Protein AF-A0A8H4L8X8-F1 (afdb_monomer)

Sequence (268 aa):
MKFLNVLSLVLPAVQAMPANAPRGVRIRDEATLERLKASHDATIKALKDGTAYYPGSHALQARQVETIAGLAGFAIVELFGALGGTVAGLENKLIDLFTSGNQDEIWHNHGHCRTYFQTQGGGNCETRTYERDSGDATATHEDGDCAWIDPENNDPPVVYYEGDPGIGKYSIQYTATDEYTWDEVEGSEKCSVQGLCNPQYVFYRDDYNLVLSTWQSQGDVSACSYSGGDDCKGLCMSGVKNQFKSGGQVWGGDCAIPCEDEATLPDE

Nearest PDB structures (foldseek):
  5i8e-assembly2_D  TM=1.598E-01  e=2.278E+00  Homo sapiens
  8blq-assembly1_B  TM=1.589E-01  e=3.533E+00  Homo sapiens
  8hq7-assembly1_N  TM=1.535E-01  e=5.834E+00  Homo sapiens

Structure (mmCIF, N/CA/C/O backbone):
data_AF-A0A8H4L8X8-F1
#
_entry.id   AF-A0A8H4L8X8-F1
#
loop_
_atom_site.group_PDB
_atom_site.id
_atom_site.type_symbol
_atom_site.label_atom_id
_atom_site.label_alt_id
_atom_site.label_comp_id
_atom_site.label_asym_id
_atom_site.label_entity_id
_atom_site.label_seq_id
_atom_site.pdbx_PDB_ins_code
_atom_site.Cartn_x
_atom_site.Cartn_y
_atom_site.Cartn_z
_atom_site.occupancy
_atom_site.B_iso_or_equiv
_atom_site.auth_seq_id
_atom_site.auth_comp_id
_atom_site.auth_asym_id
_atom_site.auth_atom_id
_atom_site.pdbx_PDB_model_num
ATOM 1 N N . MET A 1 1 ? 44.167 -53.916 37.455 1.00 40.69 1 MET A N 1
ATOM 2 C CA . MET A 1 1 ? 43.746 -53.443 36.119 1.00 40.69 1 MET A CA 1
ATOM 3 C C . MET A 1 1 ? 42.740 -52.322 36.337 1.00 40.69 1 MET A C 1
ATOM 5 O O . MET A 1 1 ? 41.716 -52.573 36.954 1.00 40.69 1 MET A O 1
ATOM 9 N N . LYS A 1 2 ? 43.088 -51.078 35.985 1.00 35.62 2 LYS A N 1
ATOM 10 C CA . LYS A 1 2 ? 42.237 -49.889 36.161 1.00 35.62 2 LYS A CA 1
ATOM 11 C C . LYS A 1 2 ? 41.574 -49.580 34.817 1.00 35.62 2 LYS A C 1
ATOM 13 O O . LYS A 1 2 ? 42.286 -49.264 33.872 1.00 35.62 2 LYS A O 1
ATOM 18 N N . PHE A 1 3 ? 40.251 -49.685 34.743 1.00 40.16 3 PHE A N 1
ATOM 19 C CA . PHE A 1 3 ? 39.469 -49.201 33.607 1.00 40.16 3 PHE A CA 1
ATOM 20 C C . PHE A 1 3 ? 39.032 -47.760 33.893 1.00 40.16 3 PHE A C 1
ATOM 22 O O . PHE A 1 3 ? 38.330 -47.505 34.870 1.00 40.16 3 PHE A O 1
ATOM 29 N N . LEU A 1 4 ? 39.492 -46.821 33.064 1.00 44.09 4 LEU A N 1
ATOM 30 C CA . LEU A 1 4 ? 38.965 -45.461 32.993 1.00 44.09 4 LEU A CA 1
ATOM 31 C C . LEU A 1 4 ? 37.681 -45.488 32.155 1.00 44.09 4 LEU A C 1
ATOM 33 O O . LEU A 1 4 ? 37.735 -45.738 30.955 1.00 44.09 4 LEU A O 1
ATOM 37 N N . ASN A 1 5 ? 36.541 -45.222 32.794 1.00 39.91 5 ASN A N 1
ATOM 38 C CA . ASN A 1 5 ? 35.296 -44.871 32.116 1.00 39.91 5 ASN A CA 1
ATOM 39 C C . ASN A 1 5 ? 35.356 -43.383 31.749 1.00 39.91 5 ASN A C 1
ATOM 41 O O . ASN A 1 5 ? 35.244 -42.523 32.621 1.00 39.91 5 ASN A O 1
ATOM 45 N N . VAL A 1 6 ? 35.546 -43.085 30.465 1.00 48.19 6 VAL A N 1
ATOM 46 C CA . VAL A 1 6 ? 35.331 -41.746 29.908 1.00 48.19 6 VAL A CA 1
ATOM 47 C C . VAL A 1 6 ? 33.859 -41.662 29.518 1.00 48.19 6 VAL A C 1
ATOM 49 O O . VAL A 1 6 ? 33.426 -42.276 28.547 1.00 48.19 6 VAL A O 1
ATOM 52 N N . LEU A 1 7 ? 33.081 -40.940 30.321 1.00 44.53 7 LEU A N 1
ATOM 53 C CA . LEU A 1 7 ? 31.690 -40.619 30.032 1.00 44.53 7 LEU A CA 1
ATOM 54 C C . LEU A 1 7 ? 31.674 -39.439 29.043 1.00 44.53 7 LEU A C 1
ATOM 56 O O . LEU A 1 7 ? 31.871 -38.290 29.434 1.00 44.53 7 LEU A O 1
ATOM 60 N N . SER A 1 8 ? 31.484 -39.719 27.754 1.00 47.44 8 SER A N 1
ATOM 61 C CA . SER A 1 8 ? 31.198 -38.692 26.747 1.00 47.44 8 SER A CA 1
ATOM 62 C C . SER A 1 8 ? 29.771 -38.177 26.942 1.00 47.44 8 SER A C 1
ATOM 64 O O . SER A 1 8 ? 28.805 -38.833 26.561 1.00 47.44 8 SER A O 1
ATOM 66 N N . LEU A 1 9 ? 29.643 -36.995 27.545 1.00 45.00 9 LEU A N 1
ATOM 67 C CA . LEU A 1 9 ? 28.420 -36.194 27.530 1.00 45.00 9 LEU A CA 1
ATOM 68 C C . LEU A 1 9 ? 28.184 -35.687 26.102 1.00 45.00 9 LEU A C 1
ATOM 70 O O . LEU A 1 9 ? 28.748 -34.678 25.684 1.00 45.00 9 LEU A O 1
ATOM 74 N N . VAL A 1 10 ? 27.362 -36.410 25.344 1.00 46.44 10 VAL A N 1
ATOM 75 C CA . VAL A 1 10 ? 26.773 -35.912 24.099 1.00 46.44 10 VAL A CA 1
ATOM 76 C C . VAL A 1 10 ? 25.614 -35.004 24.503 1.00 46.44 10 VAL A C 1
ATOM 78 O O . VAL A 1 10 ? 24.526 -35.476 24.822 1.00 46.44 10 VAL A O 1
ATOM 81 N N . LEU A 1 11 ? 25.864 -33.697 24.561 1.00 47.41 11 LEU A N 1
ATOM 82 C CA . LEU A 1 11 ? 24.787 -32.711 24.596 1.00 47.41 11 LEU A CA 1
ATOM 83 C C . LEU A 1 11 ? 24.001 -32.831 23.280 1.00 47.41 11 LEU A C 1
ATOM 85 O O . LEU A 1 11 ? 24.631 -32.848 22.218 1.00 47.41 11 LEU A O 1
ATOM 89 N N . PRO A 1 12 ? 22.659 -32.899 23.300 1.00 49.06 12 PRO A N 1
ATOM 90 C CA . PRO A 1 12 ? 21.900 -32.672 22.086 1.00 49.06 12 PRO A CA 1
ATOM 91 C C . PRO A 1 12 ? 22.176 -31.231 21.660 1.00 49.06 12 PRO A C 1
ATOM 93 O O . PRO A 1 12 ? 21.913 -30.286 22.406 1.00 49.06 12 PRO A O 1
ATOM 96 N N . ALA A 1 13 ? 22.745 -31.066 20.469 1.00 45.91 13 ALA A N 1
ATOM 97 C CA . ALA A 1 13 ? 22.730 -29.786 19.795 1.00 45.91 13 ALA A CA 1
ATOM 98 C C . ALA A 1 13 ? 21.256 -29.423 19.591 1.00 45.91 13 ALA A C 1
ATOM 100 O O . ALA A 1 13 ? 20.597 -29.946 18.695 1.00 45.91 13 ALA A O 1
ATOM 101 N N . VAL A 1 14 ? 20.723 -28.563 20.460 1.00 41.56 14 VAL A N 1
ATOM 102 C CA . VAL A 1 14 ? 19.533 -27.785 20.143 1.00 41.56 14 VAL A CA 1
ATOM 103 C C . VAL A 1 14 ? 19.971 -26.912 18.979 1.00 41.56 14 VAL A C 1
ATOM 105 O O . VAL A 1 14 ? 20.620 -25.885 19.165 1.00 41.56 14 VAL A O 1
ATOM 108 N N . GLN A 1 15 ? 19.723 -27.384 17.759 1.00 44.94 15 GLN A N 1
ATOM 109 C CA . GLN A 1 15 ? 19.719 -26.516 16.599 1.00 44.94 15 GLN A CA 1
ATOM 110 C C . GLN A 1 15 ? 18.660 -25.465 16.909 1.00 44.94 15 GLN A C 1
ATOM 112 O O . GLN A 1 15 ? 17.465 -25.748 16.854 1.00 44.94 15 GLN A O 1
ATOM 117 N N . ALA A 1 16 ? 19.106 -24.277 17.319 1.00 43.44 16 ALA A N 1
ATOM 118 C CA . ALA A 1 16 ? 18.293 -23.085 17.228 1.00 43.44 16 ALA A CA 1
ATOM 119 C C . ALA A 1 16 ? 17.911 -22.983 15.752 1.00 43.44 16 ALA A C 1
ATOM 121 O O . ALA A 1 16 ? 18.732 -22.613 14.912 1.00 43.44 16 ALA A O 1
ATOM 122 N N . MET A 1 17 ? 16.707 -23.447 15.418 1.00 35.50 17 MET A N 1
ATOM 123 C CA . MET A 1 17 ? 16.135 -23.167 14.115 1.00 35.50 17 MET A CA 1
ATOM 124 C C . MET A 1 17 ? 16.138 -21.642 13.985 1.00 35.50 17 MET A C 1
ATOM 126 O O . MET A 1 17 ? 15.707 -20.976 14.932 1.00 35.50 17 MET A O 1
ATOM 130 N N . PRO A 1 18 ? 16.667 -21.071 12.891 1.00 39.91 18 PRO A N 1
ATOM 131 C CA . PRO A 1 18 ? 16.544 -19.641 12.674 1.00 39.91 18 PRO A CA 1
ATOM 132 C C . PRO A 1 18 ? 15.050 -19.308 12.719 1.00 39.91 18 PRO A C 1
ATOM 134 O O . PRO A 1 18 ? 14.268 -19.842 11.936 1.00 39.91 18 PRO A O 1
ATOM 137 N N . ALA A 1 19 ? 14.649 -18.489 13.691 1.00 47.19 19 ALA A N 1
ATOM 138 C CA . ALA A 1 19 ? 13.246 -18.176 13.954 1.00 47.19 19 ALA A CA 1
ATOM 139 C C . ALA A 1 19 ? 12.573 -17.427 12.788 1.00 47.19 19 ALA A C 1
ATOM 141 O O . ALA A 1 19 ? 11.350 -17.413 12.701 1.00 47.19 19 ALA A O 1
ATOM 142 N N . ASN A 1 20 ? 13.356 -16.880 11.857 1.00 48.66 20 ASN A N 1
ATOM 143 C CA . ASN A 1 20 ? 12.886 -15.945 10.846 1.00 48.66 20 ASN A CA 1
ATOM 144 C C . ASN A 1 20 ? 13.305 -16.425 9.450 1.00 48.66 20 ASN A C 1
ATOM 146 O O . ASN A 1 20 ? 14.265 -15.928 8.869 1.00 48.66 20 ASN A O 1
ATOM 150 N N . ALA A 1 21 ? 12.606 -17.423 8.910 1.00 45.19 21 ALA A N 1
ATOM 151 C CA . ALA A 1 21 ? 12.434 -17.448 7.460 1.00 45.19 21 ALA A CA 1
ATOM 152 C C . ALA A 1 21 ? 11.378 -16.378 7.137 1.00 45.19 21 ALA A C 1
ATOM 154 O O . ALA A 1 21 ? 10.361 -16.378 7.838 1.00 45.19 21 ALA A O 1
ATOM 155 N N . PRO A 1 22 ? 11.590 -15.480 6.157 1.00 51.06 22 PRO A N 1
ATOM 156 C CA . PRO A 1 22 ? 10.562 -14.524 5.755 1.00 51.06 22 PRO A CA 1
ATOM 157 C C . PRO A 1 22 ? 9.276 -15.289 5.429 1.00 51.06 22 PRO A C 1
ATOM 159 O O . PRO A 1 22 ? 9.295 -16.262 4.669 1.00 51.06 22 PRO A O 1
ATOM 162 N N . ARG A 1 23 ? 8.185 -14.916 6.102 1.00 66.75 23 ARG A N 1
ATOM 163 C CA . ARG A 1 23 ? 6.861 -15.526 5.937 1.00 66.75 23 ARG A CA 1
ATOM 164 C C . ARG A 1 23 ? 6.016 -14.536 5.157 1.00 66.75 23 ARG A C 1
ATOM 166 O O . ARG A 1 23 ? 5.976 -13.373 5.518 1.00 66.75 23 ARG A O 1
ATOM 173 N N . GLY A 1 24 ? 5.422 -15.008 4.073 1.00 70.31 24 GLY A N 1
ATOM 174 C CA . GLY A 1 24 ? 4.763 -14.177 3.078 1.00 70.31 24 GLY A CA 1
ATOM 175 C C . GLY A 1 24 ? 4.975 -14.788 1.705 1.00 70.31 24 GLY A C 1
ATOM 176 O O . GLY A 1 24 ? 6.109 -15.085 1.326 1.00 70.31 24 GLY A O 1
ATOM 177 N N . VAL A 1 25 ? 3.896 -15.056 0.978 1.00 84.38 25 VAL A N 1
ATOM 178 C CA . VAL A 1 25 ? 3.974 -15.614 -0.374 1.00 84.38 25 VAL A CA 1
ATOM 179 C C . VAL A 1 25 ? 3.019 -14.891 -1.303 1.00 84.38 25 VAL A C 1
ATOM 181 O O . VAL A 1 25 ? 1.881 -14.579 -0.953 1.00 84.38 25 VAL A O 1
ATOM 184 N N . ARG A 1 26 ? 3.469 -14.689 -2.541 1.00 88.44 26 ARG A N 1
ATOM 185 C CA . ARG A 1 26 ? 2.577 -14.295 -3.626 1.00 88.44 26 ARG A CA 1
ATOM 186 C C . ARG A 1 26 ? 1.525 -15.383 -3.836 1.00 88.44 26 ARG A C 1
ATOM 188 O O . ARG A 1 26 ? 1.870 -16.539 -4.098 1.00 88.44 26 ARG A O 1
ATOM 195 N N . ILE A 1 27 ? 0.256 -15.000 -3.785 1.00 87.44 27 ILE A N 1
ATOM 196 C CA . ILE A 1 27 ? -0.871 -15.908 -3.997 1.00 87.44 27 ILE A CA 1
ATOM 197 C C . ILE A 1 27 ? -0.862 -16.364 -5.458 1.00 87.44 27 ILE A C 1
ATOM 199 O O . ILE A 1 27 ? -0.796 -15.556 -6.387 1.00 87.44 27 ILE A O 1
ATOM 203 N N . ARG A 1 28 ? -0.912 -17.684 -5.662 1.00 85.94 28 ARG A N 1
ATOM 204 C CA . ARG A 1 28 ? -1.004 -18.323 -6.989 1.00 85.94 28 ARG A CA 1
ATOM 205 C C . ARG A 1 28 ? -2.179 -19.290 -7.120 1.00 85.94 28 ARG A C 1
ATOM 207 O O . ARG A 1 28 ? -2.410 -19.799 -8.211 1.00 85.94 28 ARG A O 1
ATOM 214 N N . ASP A 1 29 ? -2.886 -19.554 -6.025 1.00 92.31 29 ASP A N 1
ATOM 215 C CA . ASP A 1 29 ? -4.094 -20.374 -6.030 1.00 92.31 29 ASP A CA 1
ATOM 216 C C . ASP A 1 29 ? -5.204 -19.676 -6.824 1.00 92.31 29 ASP A C 1
ATOM 218 O O . ASP A 1 29 ? -5.551 -18.531 -6.537 1.00 92.31 29 ASP A O 1
ATOM 222 N N . GLU A 1 30 ? -5.743 -20.359 -7.832 1.00 93.44 30 GLU A N 1
ATOM 223 C CA . GLU A 1 30 ? -6.669 -19.769 -8.803 1.00 93.44 30 GLU A CA 1
ATOM 224 C C . GLU A 1 30 ? -7.983 -19.334 -8.147 1.00 93.44 30 GLU A C 1
ATOM 226 O O . GLU A 1 30 ? -8.410 -18.198 -8.337 1.00 93.44 30 GLU A O 1
ATOM 231 N N . ALA A 1 31 ? -8.566 -20.176 -7.288 1.00 93.69 31 ALA A N 1
ATOM 232 C CA . ALA A 1 31 ? -9.821 -19.863 -6.605 1.00 93.69 31 ALA A CA 1
ATOM 233 C C . ALA A 1 31 ? -9.675 -18.662 -5.654 1.00 93.69 31 ALA A C 1
ATOM 235 O O . ALA A 1 31 ? -10.536 -17.778 -5.599 1.00 93.69 31 ALA A O 1
ATOM 236 N N . THR A 1 32 ? -8.565 -18.597 -4.915 1.00 92.56 32 THR A N 1
ATOM 237 C CA . THR A 1 32 ? -8.263 -17.457 -4.043 1.00 92.56 32 THR A CA 1
ATOM 238 C C . THR A 1 32 ? -8.019 -16.190 -4.858 1.00 92.56 32 THR A C 1
ATOM 240 O O . THR A 1 32 ? -8.549 -15.137 -4.501 1.00 92.56 32 THR A O 1
ATOM 243 N N . LEU A 1 33 ? -7.275 -16.283 -5.965 1.00 92.69 33 LEU A N 1
ATOM 244 C CA . LEU A 1 33 ? -7.018 -15.154 -6.858 1.00 92.69 33 LEU A CA 1
ATOM 245 C C . LEU A 1 33 ? -8.293 -14.622 -7.510 1.00 92.69 33 LEU A C 1
ATOM 247 O O . LEU A 1 33 ? -8.462 -13.411 -7.555 1.00 92.69 33 LEU A O 1
ATOM 251 N N . GLU A 1 34 ? -9.192 -15.479 -7.993 1.00 94.56 34 GLU A N 1
ATOM 252 C CA . GLU A 1 34 ? -10.467 -15.044 -8.580 1.00 94.56 34 GLU A CA 1
ATOM 253 C C . GLU A 1 34 ? -11.298 -14.237 -7.581 1.00 94.56 34 GLU A C 1
ATOM 255 O O . GLU A 1 34 ? -11.783 -13.150 -7.902 1.00 94.56 34 GLU A O 1
ATOM 260 N N . ARG A 1 35 ? -11.401 -14.719 -6.337 1.00 93.25 35 ARG A N 1
ATOM 261 C CA . ARG A 1 35 ? -12.120 -14.010 -5.273 1.00 93.25 35 ARG A CA 1
ATOM 262 C C . ARG A 1 35 ? -11.472 -12.665 -4.939 1.00 93.25 35 ARG A C 1
ATOM 264 O O . ARG A 1 35 ? -12.180 -11.675 -4.769 1.00 93.25 35 ARG A O 1
ATOM 271 N N . LEU A 1 36 ? -10.143 -12.621 -4.836 1.00 94.62 36 LEU A N 1
ATOM 272 C CA . LEU A 1 36 ? -9.422 -11.385 -4.525 1.00 94.62 36 LEU A CA 1
ATOM 273 C C . LEU A 1 36 ? -9.463 -10.381 -5.678 1.00 94.62 36 LEU A C 1
ATOM 275 O O . LEU A 1 36 ? -9.605 -9.196 -5.414 1.00 94.62 36 LEU A O 1
ATOM 279 N N . LYS A 1 37 ? -9.427 -10.834 -6.935 1.00 94.00 37 LYS A N 1
ATOM 280 C CA . LYS A 1 37 ? -9.636 -9.981 -8.113 1.00 94.00 37 LYS A CA 1
ATOM 281 C C . LYS A 1 37 ? -11.028 -9.366 -8.119 1.00 94.00 37 LYS A C 1
ATOM 283 O O . LYS A 1 37 ? -11.142 -8.155 -8.218 1.00 94.00 37 LYS A O 1
ATOM 288 N N . ALA A 1 38 ? -12.071 -10.166 -7.898 1.00 93.31 38 ALA A N 1
ATOM 289 C CA . ALA A 1 38 ? -13.433 -9.642 -7.810 1.00 93.31 38 ALA A CA 1
ATOM 290 C C . ALA A 1 38 ? -13.590 -8.615 -6.670 1.00 93.31 38 ALA A C 1
ATOM 292 O O . ALA A 1 38 ? -14.247 -7.591 -6.844 1.00 93.31 38 ALA A O 1
ATOM 293 N N . SER A 1 39 ? -12.962 -8.871 -5.516 1.00 93.44 39 SER A N 1
ATOM 294 C CA . SER A 1 39 ? -12.939 -7.931 -4.386 1.00 93.44 39 SER A CA 1
ATOM 295 C C . SER A 1 39 ? -12.160 -6.650 -4.715 1.00 93.44 39 SER A C 1
ATOM 297 O O . SER A 1 39 ? -12.610 -5.548 -4.402 1.00 93.44 39 SER A O 1
ATOM 299 N N . HIS A 1 40 ? -11.023 -6.775 -5.404 1.00 93.00 40 HIS A N 1
ATOM 300 C CA . HIS A 1 40 ? -10.227 -5.652 -5.888 1.00 93.00 40 HIS A CA 1
ATOM 301 C C . HIS A 1 40 ? -11.030 -4.783 -6.862 1.00 93.00 40 HIS A C 1
ATOM 303 O O . HIS A 1 40 ? -11.199 -3.595 -6.617 1.00 93.00 40 HIS A O 1
ATOM 309 N N . ASP A 1 41 ? -11.621 -5.378 -7.898 1.00 91.44 41 ASP A N 1
ATOM 310 C CA . ASP A 1 41 ? -12.415 -4.666 -8.905 1.00 91.44 41 ASP A CA 1
ATOM 311 C C . ASP A 1 41 ? -13.608 -3.935 -8.272 1.00 91.44 41 ASP A C 1
ATOM 313 O O . ASP A 1 41 ? -13.898 -2.786 -8.612 1.00 91.44 41 ASP A O 1
ATOM 317 N N . ALA A 1 42 ? -14.280 -4.570 -7.304 1.00 90.81 42 ALA A N 1
ATOM 318 C CA . ALA A 1 42 ? -15.345 -3.937 -6.529 1.00 90.81 42 ALA A CA 1
ATOM 319 C C . ALA A 1 42 ? -14.833 -2.742 -5.705 1.00 90.81 42 ALA A C 1
ATOM 321 O O . ALA A 1 42 ? -15.511 -1.719 -5.625 1.00 90.81 42 ALA A O 1
ATOM 322 N N . THR A 1 43 ? -13.625 -2.847 -5.147 1.00 90.75 43 THR A N 1
ATOM 323 C CA . THR A 1 43 ? -12.959 -1.767 -4.399 1.00 90.75 43 THR A CA 1
ATOM 324 C C . THR A 1 43 ? -12.653 -0.582 -5.297 1.00 90.75 43 THR A C 1
ATOM 326 O O . THR A 1 43 ? -13.059 0.538 -4.994 1.00 90.75 43 THR A O 1
ATOM 329 N N . ILE A 1 44 ? -12.003 -0.826 -6.436 1.00 88.19 44 ILE A N 1
ATOM 330 C CA . ILE A 1 44 ? -11.680 0.219 -7.411 1.00 88.19 44 ILE A CA 1
ATOM 331 C C . ILE A 1 44 ? -12.955 0.880 -7.931 1.00 88.19 44 ILE A C 1
ATOM 333 O O . ILE A 1 44 ? -13.025 2.104 -8.045 1.00 88.19 44 ILE A O 1
ATOM 337 N N . LYS A 1 45 ? -14.004 0.094 -8.194 1.00 88.00 45 LYS A N 1
ATOM 338 C CA . LYS A 1 45 ? -15.304 0.638 -8.582 1.00 88.00 45 LYS A CA 1
ATOM 339 C C . LYS A 1 45 ? -15.897 1.545 -7.500 1.00 88.00 45 LYS A C 1
ATOM 341 O O . LYS A 1 45 ? -16.371 2.623 -7.837 1.00 88.00 45 LYS A O 1
ATOM 346 N N . ALA A 1 46 ? -15.853 1.143 -6.232 1.00 86.62 46 ALA A N 1
ATOM 347 C CA . ALA A 1 46 ? -16.374 1.949 -5.129 1.00 86.62 46 ALA A CA 1
ATOM 348 C C . ALA A 1 46 ? -15.616 3.275 -4.951 1.00 86.62 46 ALA A C 1
ATOM 350 O O . ALA A 1 46 ? -16.241 4.300 -4.681 1.00 86.62 46 ALA A O 1
ATOM 351 N N . LEU A 1 47 ? -14.291 3.274 -5.142 1.00 84.25 47 LEU A N 1
ATOM 352 C CA . LEU A 1 47 ? -13.485 4.500 -5.158 1.00 84.25 47 LEU A CA 1
ATOM 353 C C . LEU A 1 47 ? -13.936 5.429 -6.296 1.00 84.25 47 LEU A C 1
ATOM 355 O O . LEU A 1 47 ? -14.248 6.590 -6.052 1.00 84.25 47 LEU A O 1
ATOM 359 N N . LYS A 1 48 ? -14.060 4.901 -7.523 1.00 83.69 48 LYS A N 1
ATOM 360 C CA . LYS A 1 48 ? -14.485 5.666 -8.713 1.00 83.69 48 LYS A CA 1
ATOM 361 C C . LYS A 1 48 ? -15.909 6.211 -8.616 1.00 83.69 48 LYS A C 1
ATOM 363 O O . LYS A 1 48 ? -16.186 7.308 -9.090 1.00 83.69 48 LYS A O 1
ATOM 368 N N . ASP A 1 49 ? -16.815 5.441 -8.024 1.00 85.06 49 ASP A N 1
ATOM 369 C CA . ASP A 1 49 ? -18.211 5.838 -7.841 1.00 85.06 49 ASP A CA 1
ATOM 370 C C . ASP A 1 49 ? -18.386 6.810 -6.651 1.00 85.06 49 ASP A C 1
ATOM 372 O O . ASP A 1 49 ? -19.492 7.307 -6.426 1.00 85.06 49 ASP A O 1
ATOM 376 N N . GLY A 1 50 ? -17.322 7.082 -5.879 1.00 81.12 50 GLY A N 1
ATOM 377 C CA . GLY A 1 50 ? -17.364 7.942 -4.695 1.00 81.12 50 GLY A CA 1
ATOM 378 C C . GLY A 1 50 ? -18.146 7.336 -3.526 1.00 81.12 50 GLY A C 1
ATOM 379 O O . GLY A 1 50 ? -18.677 8.067 -2.693 1.00 81.12 50 GLY A O 1
ATOM 380 N N . THR A 1 51 ? -18.263 6.005 -3.475 1.00 82.50 51 THR A N 1
ATOM 381 C CA . THR A 1 51 ? -18.969 5.274 -2.408 1.00 82.50 51 THR A CA 1
ATOM 382 C C . THR A 1 51 ? -18.025 4.725 -1.339 1.00 82.50 51 THR A C 1
ATOM 384 O O . THR A 1 51 ? -18.474 4.044 -0.420 1.00 82.50 51 THR A O 1
ATOM 387 N N . ALA A 1 52 ? -16.721 4.972 -1.471 1.00 83.00 52 ALA A N 1
ATOM 388 C CA . ALA A 1 52 ? -15.737 4.678 -0.439 1.00 83.00 52 ALA A CA 1
ATOM 389 C C . ALA A 1 52 ? -15.808 5.703 0.704 1.00 83.00 52 ALA A C 1
ATOM 391 O O . ALA A 1 52 ? -16.118 6.877 0.496 1.00 83.00 52 ALA A O 1
ATOM 392 N N . TYR A 1 53 ? -15.484 5.256 1.913 1.00 80.25 53 TYR A N 1
ATOM 393 C CA . TYR A 1 53 ? -15.433 6.103 3.099 1.00 80.25 53 TYR A CA 1
ATOM 394 C C . TYR A 1 53 ? -13.995 6.539 3.368 1.00 80.25 53 TYR A C 1
ATOM 396 O O . TYR A 1 53 ? -13.104 5.700 3.467 1.00 80.25 53 TYR A O 1
ATOM 404 N N . TYR A 1 54 ? -13.771 7.841 3.533 1.00 77.56 54 TYR A N 1
ATOM 405 C CA . TYR A 1 54 ? -12.451 8.411 3.810 1.00 77.56 54 TYR A CA 1
ATOM 406 C C . TYR A 1 54 ? -12.398 8.903 5.260 1.00 77.56 54 TYR A C 1
ATOM 408 O O . TYR A 1 54 ? -13.135 9.848 5.589 1.00 77.56 54 TYR A O 1
ATOM 416 N N . PRO A 1 55 ? -11.564 8.298 6.130 1.00 70.44 55 PRO A N 1
ATOM 417 C CA . PRO A 1 55 ? -11.453 8.712 7.521 1.00 70.44 55 PRO A CA 1
ATOM 418 C C . PRO A 1 55 ? -11.103 10.195 7.656 1.00 70.44 55 PRO A C 1
ATOM 420 O O . PRO A 1 55 ? -10.183 10.695 7.011 1.00 70.44 55 PRO A O 1
ATOM 423 N N . GLY A 1 56 ? -11.846 10.918 8.494 1.00 62.34 56 GLY A N 1
ATOM 424 C CA . GLY A 1 56 ? -11.578 12.331 8.774 1.00 62.34 56 GLY A CA 1
ATOM 425 C C . GLY A 1 56 ? -12.138 13.312 7.737 1.00 62.34 56 GLY A C 1
ATOM 426 O O . GLY A 1 56 ? -12.067 14.525 7.952 1.00 62.34 56 GLY A O 1
ATOM 427 N N . SER A 1 57 ? -12.793 12.833 6.672 1.00 59.34 57 SER A N 1
ATOM 428 C CA . SER A 1 57 ? -13.492 13.689 5.697 1.00 59.34 57 SER A CA 1
ATOM 429 C C . SER A 1 57 ? -14.579 14.569 6.341 1.00 59.34 57 SER A C 1
ATOM 431 O O . SER A 1 57 ? -14.785 15.714 5.931 1.00 59.34 57 SER A O 1
ATOM 433 N N . HIS A 1 58 ? -15.208 14.095 7.423 1.00 46.91 58 HIS A N 1
ATOM 434 C CA . HIS A 1 58 ? -16.143 14.875 8.242 1.00 46.91 58 HIS A CA 1
ATOM 435 C C . HIS A 1 58 ? -15.453 15.817 9.251 1.00 46.91 58 HIS A C 1
ATOM 437 O O . HIS A 1 58 ? -16.006 16.864 9.594 1.00 46.91 58 HIS A O 1
ATOM 443 N N . ALA A 1 59 ? -14.237 15.489 9.701 1.00 41.41 59 ALA A N 1
ATOM 444 C CA . ALA A 1 59 ? -13.457 16.283 10.658 1.00 41.41 59 ALA A CA 1
ATOM 445 C C . ALA A 1 59 ? -12.748 17.494 10.012 1.00 41.41 59 ALA A C 1
ATOM 447 O O . ALA A 1 59 ? -12.460 18.482 10.693 1.00 41.41 59 ALA A O 1
ATOM 448 N N . LEU A 1 60 ? -12.567 17.489 8.684 1.00 40.91 60 LEU A N 1
ATOM 449 C CA . LEU A 1 60 ? -12.019 18.613 7.908 1.00 40.91 60 LEU A CA 1
ATOM 450 C C . LEU A 1 60 ? -12.827 19.925 8.029 1.00 40.91 60 LEU A C 1
ATOM 452 O O . LEU A 1 60 ? -12.305 20.994 7.712 1.00 40.91 60 LEU A O 1
ATOM 456 N N . GLN A 1 61 ? -14.068 19.897 8.537 1.00 42.25 61 GLN A N 1
ATOM 457 C CA . GLN A 1 61 ? -14.843 21.118 8.814 1.00 42.25 61 GLN A CA 1
ATOM 458 C C . GLN A 1 61 ? -14.445 21.839 10.119 1.00 42.25 61 GLN A C 1
ATOM 460 O O . GLN A 1 61 ? -14.853 22.985 10.324 1.00 42.25 61 GLN A O 1
ATOM 465 N N . ALA A 1 62 ? -13.625 21.238 10.991 1.00 35.69 62 ALA A N 1
ATOM 466 C CA . ALA A 1 62 ? -13.322 21.779 12.317 1.00 35.69 62 ALA A CA 1
ATOM 467 C C . ALA A 1 62 ? -11.811 21.847 12.619 1.00 35.69 62 ALA A C 1
ATOM 469 O O . ALA A 1 62 ? -11.286 21.023 13.348 1.00 35.69 62 ALA A O 1
ATOM 470 N N . ARG A 1 63 ? -11.112 22.883 12.124 1.00 33.41 63 ARG A N 1
ATOM 471 C CA . ARG A 1 63 ? -9.789 23.391 12.592 1.00 33.41 63 ARG A CA 1
ATOM 472 C C . ARG A 1 63 ? -8.594 22.414 12.757 1.00 33.41 63 ARG A C 1
ATOM 474 O O . ARG A 1 63 ? -7.510 22.906 13.049 1.00 33.41 63 ARG A O 1
ATOM 481 N N . GLN A 1 64 ? -8.720 21.110 12.520 1.00 42.41 64 GLN A N 1
ATOM 482 C CA . GLN A 1 64 ? -7.643 20.104 12.589 1.00 42.41 64 GLN A CA 1
ATOM 483 C C . GLN A 1 64 ? -7.146 19.701 11.190 1.00 42.41 64 GLN A C 1
ATOM 485 O O . GLN A 1 64 ? -6.949 18.532 10.887 1.00 42.41 64 GLN A O 1
ATOM 490 N N . VAL A 1 65 ? -6.972 20.681 10.303 1.00 44.84 65 VAL A N 1
ATOM 491 C CA . VAL A 1 65 ? -6.685 20.445 8.875 1.00 44.84 65 VAL A CA 1
ATOM 492 C C . VAL A 1 65 ? -5.278 19.871 8.639 1.00 44.84 65 VAL A C 1
ATOM 494 O O . VAL A 1 65 ? -5.040 19.246 7.615 1.00 44.84 65 VAL A O 1
ATOM 497 N N . GLU A 1 66 ? -4.350 20.031 9.586 1.00 42.50 66 GLU A N 1
ATOM 498 C CA . GLU A 1 66 ? -2.948 19.644 9.379 1.00 42.50 66 GLU A CA 1
ATOM 499 C C . GLU A 1 66 ? -2.644 18.174 9.712 1.00 42.50 66 GLU A C 1
ATOM 501 O O . GLU A 1 66 ? -1.836 17.568 9.023 1.00 42.50 66 GLU A O 1
ATOM 506 N N . THR A 1 67 ? -3.297 17.570 10.712 1.00 44.47 67 THR A N 1
ATOM 507 C CA . THR A 1 67 ? -3.026 16.176 11.133 1.00 44.47 67 THR A CA 1
ATOM 508 C C . THR A 1 67 ? -3.739 15.138 10.251 1.00 44.47 67 THR A C 1
ATOM 510 O O . THR A 1 67 ? -3.391 13.966 10.261 1.00 44.47 67 THR A O 1
ATOM 513 N N . ILE A 1 68 ? -4.740 15.557 9.468 1.00 53.75 68 ILE A N 1
ATOM 514 C CA . ILE A 1 68 ? -5.619 14.660 8.692 1.00 53.75 68 ILE A CA 1
ATOM 515 C C . ILE A 1 68 ? -5.126 14.480 7.243 1.00 53.75 68 ILE A C 1
ATOM 517 O O . ILE A 1 68 ? -5.588 13.578 6.548 1.00 53.75 68 ILE A O 1
ATOM 521 N N . ALA A 1 69 ? -4.155 15.280 6.781 1.00 53.72 69 ALA A N 1
ATOM 522 C CA . ALA A 1 69 ? -3.651 15.213 5.405 1.00 53.72 69 ALA A CA 1
ATOM 523 C C . ALA A 1 69 ? -3.153 13.803 5.023 1.00 53.72 69 ALA A C 1
ATOM 525 O O . ALA A 1 69 ? -3.495 13.311 3.952 1.00 53.72 69 ALA A O 1
ATOM 526 N N . GLY A 1 70 ? -2.458 13.103 5.927 1.00 57.00 70 GLY A N 1
ATOM 527 C CA . GLY A 1 70 ? -1.981 11.735 5.693 1.00 57.00 70 GLY A CA 1
ATOM 528 C C . GLY A 1 70 ? -3.066 10.674 5.491 1.00 57.00 70 GLY A C 1
ATOM 529 O O . GLY A 1 70 ? -2.816 9.662 4.830 1.00 57.00 70 GLY A O 1
ATOM 530 N N . LEU A 1 71 ? -4.277 10.908 6.006 1.00 66.31 71 LEU A N 1
ATOM 531 C CA . LEU A 1 71 ? -5.423 10.009 5.839 1.00 66.31 71 LEU A CA 1
ATOM 532 C C . LEU A 1 71 ? -6.184 10.252 4.532 1.00 66.31 71 LEU A C 1
ATOM 534 O O . LEU A 1 71 ? -7.037 9.443 4.185 1.00 66.31 71 LEU A O 1
ATOM 538 N N . ALA A 1 72 ? -5.868 11.308 3.775 1.00 69.38 72 ALA A N 1
ATOM 539 C CA . ALA A 1 72 ? -6.553 11.609 2.518 1.00 69.38 72 ALA A CA 1
ATOM 540 C C . ALA A 1 72 ? -6.408 10.484 1.476 1.00 69.38 72 ALA A C 1
ATOM 542 O O . ALA A 1 72 ? -7.326 10.249 0.695 1.00 69.38 72 ALA A O 1
ATOM 543 N N . GLY A 1 73 ? -5.281 9.767 1.489 1.00 74.75 73 GLY A N 1
ATOM 544 C CA . GLY A 1 73 ? -5.066 8.579 0.660 1.00 74.75 73 GLY A CA 1
ATOM 545 C C . GLY A 1 73 ? -5.566 7.268 1.261 1.00 74.75 73 GLY A C 1
ATOM 546 O O . GLY A 1 73 ? -5.381 6.223 0.641 1.00 74.75 73 GLY A O 1
ATOM 547 N N . PHE A 1 74 ? -6.177 7.293 2.446 1.00 83.94 74 PHE A N 1
ATOM 548 C CA . PHE A 1 74 ? -6.686 6.104 3.113 1.00 83.94 74 PHE A CA 1
ATOM 549 C C . PHE A 1 74 ? -8.209 6.013 2.967 1.00 83.94 74 PHE A C 1
ATOM 551 O O . PHE A 1 74 ? -8.921 6.976 3.245 1.00 83.94 74 PHE A O 1
ATOM 558 N N . ALA A 1 75 ? -8.727 4.854 2.562 1.00 85.69 75 ALA A N 1
ATOM 559 C CA . ALA A 1 75 ? -10.163 4.649 2.390 1.00 85.69 75 ALA A CA 1
ATOM 560 C C . ALA A 1 75 ? -10.632 3.283 2.902 1.00 85.69 75 ALA A C 1
ATOM 562 O O . ALA A 1 75 ? -9.875 2.316 2.954 1.00 85.69 75 ALA A O 1
ATOM 563 N N . ILE A 1 76 ? -11.912 3.207 3.252 1.00 86.75 76 ILE A N 1
ATOM 564 C CA . ILE A 1 76 ? -12.618 1.995 3.659 1.00 86.75 76 ILE A CA 1
ATOM 565 C C . ILE A 1 76 ? -13.693 1.721 2.609 1.00 86.75 76 ILE A C 1
ATOM 567 O O . ILE A 1 76 ? -14.533 2.578 2.327 1.00 86.75 76 ILE A O 1
ATOM 571 N N . VAL A 1 77 ? -13.691 0.516 2.047 1.00 85.75 77 VAL A N 1
ATOM 572 C CA . VAL A 1 77 ? -14.740 0.047 1.140 1.00 85.75 77 VAL A CA 1
ATOM 573 C C . VAL A 1 77 ? -15.495 -1.093 1.798 1.00 85.75 77 VAL A C 1
ATOM 575 O O . VAL A 1 77 ? -14.947 -2.165 2.039 1.00 85.75 77 VAL A O 1
ATOM 578 N N . GLU A 1 78 ? -16.769 -0.853 2.074 1.00 83.81 78 GLU A N 1
ATOM 579 C CA . GLU A 1 78 ? -17.689 -1.855 2.597 1.00 83.81 78 GLU A CA 1
ATOM 580 C C . GLU A 1 78 ? -18.016 -2.912 1.540 1.00 83.81 78 GLU A C 1
ATOM 582 O O . GLU A 1 78 ? -18.363 -2.585 0.402 1.00 83.81 78 GLU A O 1
ATOM 587 N N . LEU A 1 79 ? -17.961 -4.186 1.928 1.00 76.75 79 LEU A N 1
ATOM 588 C CA . LEU A 1 79 ? -18.394 -5.289 1.084 1.00 76.75 79 LEU A CA 1
ATOM 589 C C . LEU A 1 79 ? -19.775 -5.770 1.551 1.00 76.75 79 LEU A C 1
ATOM 591 O O . LEU A 1 79 ? -20.035 -5.953 2.736 1.00 76.75 79 LEU A O 1
ATOM 595 N N . PHE A 1 80 ? -20.686 -5.974 0.599 1.00 68.12 80 PHE A N 1
ATOM 596 C CA . PHE A 1 80 ? -21.997 -6.611 0.814 1.00 68.12 80 PHE A CA 1
ATOM 597 C C . PHE A 1 80 ? -22.984 -5.915 1.777 1.00 68.12 80 PHE A C 1
ATOM 599 O O . PHE A 1 80 ? -23.974 -6.535 2.163 1.00 68.12 80 PHE A O 1
ATOM 606 N N . GLY A 1 81 ? -22.796 -4.633 2.114 1.00 60.97 81 GLY A N 1
ATOM 607 C CA . GLY A 1 81 ? -23.740 -3.886 2.964 1.00 60.97 81 GLY A CA 1
ATOM 608 C C . GLY A 1 81 ? -23.763 -4.350 4.429 1.00 60.97 81 GLY A C 1
ATOM 609 O O . GLY A 1 81 ? -24.792 -4.223 5.097 1.00 60.97 81 GLY A O 1
ATOM 610 N N . ALA A 1 82 ? -22.670 -4.966 4.890 1.00 56.16 82 ALA A N 1
ATOM 611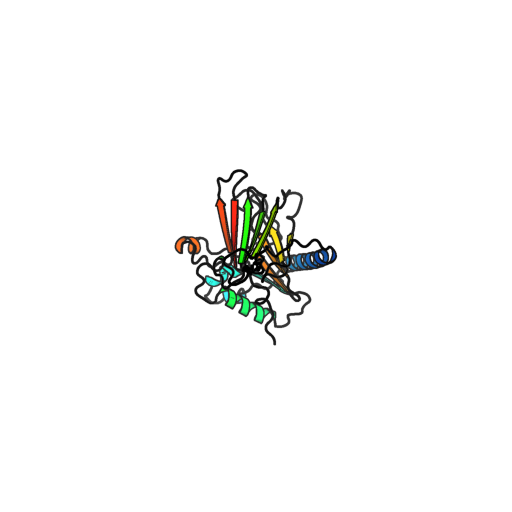 C CA . ALA A 1 82 ? -22.548 -5.610 6.194 1.00 56.16 82 ALA A CA 1
ATOM 612 C C . ALA A 1 82 ? -22.297 -4.647 7.374 1.00 56.16 82 ALA A C 1
ATOM 614 O O . ALA A 1 82 ? -22.472 -5.035 8.524 1.00 56.16 82 ALA A O 1
ATOM 615 N N . LEU A 1 83 ? -21.910 -3.397 7.129 1.00 57.91 83 LEU A N 1
ATOM 616 C CA . LEU A 1 83 ? -21.343 -2.485 8.127 1.00 57.91 83 LEU A CA 1
ATOM 617 C C . LEU A 1 83 ? -22.318 -1.393 8.573 1.00 57.91 83 LEU A C 1
ATOM 619 O O . LEU A 1 83 ? -21.875 -0.298 8.919 1.00 57.91 83 LEU A O 1
ATOM 623 N N . GLY A 1 84 ? -23.628 -1.661 8.567 1.00 53.34 84 GLY A N 1
ATOM 624 C CA . GLY A 1 84 ? -24.702 -0.724 8.926 1.00 53.34 84 GLY A CA 1
ATOM 625 C C . GLY A 1 84 ? -24.565 -0.067 10.313 1.00 53.34 84 GLY A C 1
ATOM 626 O O . GLY A 1 84 ? -25.298 -0.405 11.235 1.00 53.34 84 GLY A O 1
ATOM 627 N N . GLY A 1 85 ? -23.665 0.917 10.436 1.00 56.50 85 GLY A N 1
ATOM 628 C CA . GLY A 1 85 ? -23.246 1.592 11.672 1.00 56.50 85 GLY A CA 1
ATOM 629 C C . GLY A 1 85 ? -21.781 1.338 12.074 1.00 56.50 85 GLY A C 1
ATOM 630 O O . GLY A 1 85 ? -21.178 2.174 12.745 1.00 56.50 85 GLY A O 1
ATOM 631 N N . THR A 1 86 ? -21.175 0.241 11.617 1.00 63.56 86 THR A N 1
ATOM 632 C CA . THR A 1 86 ? -19.848 -0.246 12.034 1.00 63.56 86 THR A CA 1
ATOM 633 C C . THR A 1 86 ? -18.680 0.481 11.359 1.00 63.56 86 THR A C 1
ATOM 635 O O . THR A 1 86 ? -17.603 0.587 11.949 1.00 63.56 86 THR A O 1
ATOM 638 N N . VAL A 1 87 ? -18.892 1.071 10.172 1.00 69.00 87 VAL A N 1
ATOM 639 C CA . VAL A 1 87 ? -17.870 1.888 9.477 1.00 69.00 87 VAL A CA 1
ATOM 640 C C . VAL A 1 87 ? -17.421 3.074 10.329 1.00 69.00 87 VAL A C 1
ATOM 642 O O . VAL A 1 87 ? -16.230 3.356 10.400 1.00 69.00 87 VAL A O 1
ATOM 645 N N . ALA A 1 88 ? -18.346 3.731 11.036 1.00 68.12 88 ALA A N 1
ATOM 646 C CA . ALA A 1 88 ? -18.021 4.874 11.891 1.00 68.12 88 ALA A CA 1
ATOM 647 C C . ALA A 1 88 ? -17.155 4.474 13.104 1.00 68.12 88 ALA A C 1
ATOM 649 O O . ALA A 1 88 ? -16.309 5.246 13.556 1.00 68.12 88 ALA A O 1
ATOM 650 N N . GLY A 1 89 ? -17.343 3.262 13.638 1.00 71.94 89 GLY A N 1
ATOM 651 C CA . GLY A 1 89 ? -16.496 2.720 14.705 1.00 71.94 89 GLY A CA 1
ATOM 652 C C . GLY A 1 89 ? -15.076 2.431 14.216 1.00 71.94 89 GLY A C 1
ATOM 653 O O . GLY A 1 89 ? -14.104 2.791 14.879 1.00 71.94 89 GLY A O 1
ATOM 654 N N . LEU A 1 90 ? -14.961 1.843 13.023 1.00 75.69 90 LEU A N 1
ATOM 655 C CA . LEU A 1 90 ? -13.679 1.592 12.369 1.00 75.69 90 LEU A CA 1
ATOM 656 C C . LEU A 1 90 ? -12.957 2.895 11.991 1.00 75.69 90 LEU A C 1
ATOM 658 O O . LEU A 1 90 ? -11.751 2.996 12.192 1.00 75.69 90 LEU A O 1
ATOM 662 N N . GLU A 1 91 ? -13.684 3.901 11.503 1.00 75.62 91 GLU A N 1
ATOM 663 C CA . GLU A 1 91 ? -13.139 5.227 11.197 1.00 75.62 91 GLU A CA 1
ATOM 664 C C . GLU A 1 91 ? -12.478 5.851 12.428 1.00 75.62 91 GLU A C 1
ATOM 666 O O . GLU A 1 91 ? -11.305 6.209 12.367 1.00 75.62 91 GLU A O 1
ATOM 671 N N . ASN A 1 92 ? -13.194 5.938 13.554 1.00 74.62 92 ASN A N 1
ATOM 672 C CA . ASN A 1 92 ? -12.633 6.515 14.778 1.00 74.62 92 ASN A CA 1
ATOM 673 C C . ASN A 1 92 ? -11.408 5.732 15.260 1.00 74.62 92 ASN A C 1
ATOM 675 O O . ASN A 1 92 ? -10.421 6.336 15.662 1.00 74.62 92 ASN A O 1
ATOM 679 N N . LYS A 1 93 ? -11.433 4.398 15.154 1.00 76.06 93 LYS A N 1
ATOM 680 C CA . LYS A 1 93 ? -10.291 3.548 15.511 1.00 76.06 93 LYS A CA 1
ATOM 681 C C . LYS A 1 93 ? -9.072 3.821 14.628 1.00 76.06 93 LYS A C 1
ATOM 683 O O . LYS A 1 93 ? -7.962 3.844 15.141 1.00 76.06 93 LYS A O 1
ATOM 688 N N . LEU A 1 94 ? -9.263 4.031 13.325 1.00 76.75 94 LEU A N 1
ATOM 689 C CA . LEU A 1 94 ? -8.178 4.347 12.390 1.00 76.75 94 LEU A CA 1
ATOM 690 C C . LEU A 1 94 ? -7.647 5.767 12.587 1.00 76.75 94 LEU A C 1
ATOM 692 O O . LEU A 1 94 ? -6.436 5.967 12.552 1.00 76.75 94 LEU A O 1
ATOM 696 N N . ILE A 1 95 ? -8.531 6.738 12.833 1.00 76.06 95 ILE A N 1
ATOM 697 C CA . ILE A 1 95 ? -8.125 8.094 13.212 1.00 76.06 95 ILE A CA 1
ATOM 698 C C . ILE A 1 95 ? -7.296 8.019 14.490 1.00 76.06 95 ILE A C 1
ATOM 700 O O . ILE A 1 95 ? -6.180 8.521 14.502 1.00 76.06 95 ILE A O 1
ATOM 704 N N . ASP A 1 96 ? -7.774 7.347 15.535 1.00 75.19 96 ASP A N 1
ATOM 705 C CA . ASP A 1 96 ? -7.025 7.194 16.782 1.00 75.19 96 ASP A CA 1
ATOM 706 C C . ASP A 1 96 ? -5.696 6.464 16.552 1.00 75.19 96 ASP A C 1
ATOM 708 O O . ASP A 1 96 ? -4.662 6.915 17.038 1.00 75.19 96 ASP A O 1
ATOM 712 N N . LEU A 1 97 ? -5.675 5.384 15.766 1.00 74.75 97 LEU A N 1
ATOM 713 C CA . LEU A 1 97 ? -4.454 4.636 15.450 1.00 74.75 97 LEU A CA 1
ATOM 714 C C . LEU A 1 97 ? -3.390 5.534 14.812 1.00 74.75 97 LEU A C 1
ATOM 716 O O . LEU A 1 97 ? -2.230 5.496 15.209 1.00 74.75 97 LEU A O 1
ATOM 720 N N . PHE A 1 98 ? -3.795 6.362 13.852 1.00 73.12 98 PHE A N 1
ATOM 721 C CA . PHE A 1 98 ? -2.889 7.189 13.063 1.00 73.12 98 PHE A CA 1
ATOM 722 C C . PHE A 1 98 ? -2.787 8.642 13.535 1.00 73.12 98 PHE A C 1
ATOM 724 O O . PHE A 1 98 ? -2.150 9.448 12.871 1.00 73.12 98 PHE A O 1
ATOM 731 N N . THR A 1 99 ? -3.401 9.003 14.663 1.00 69.56 99 THR A N 1
ATOM 732 C CA . THR A 1 99 ? -3.272 10.352 15.245 1.00 69.56 99 THR A CA 1
ATOM 733 C C . THR A 1 99 ? -2.968 10.355 16.743 1.00 69.56 99 THR A C 1
ATOM 735 O O . THR A 1 99 ? -2.628 11.404 17.292 1.00 69.56 99 THR A O 1
ATOM 738 N N . SER A 1 100 ? -3.047 9.209 17.431 1.00 60.06 100 SER A N 1
ATOM 739 C CA . SER A 1 100 ? -2.669 9.108 18.842 1.00 60.06 100 SER A CA 1
ATOM 740 C C . SER A 1 100 ? -1.147 8.983 19.006 1.00 60.06 100 SER A C 1
ATOM 742 O O . SER A 1 100 ? -0.476 8.254 18.278 1.00 60.06 100 SER A O 1
ATOM 744 N N . GLY A 1 101 ? -0.585 9.719 19.972 1.00 54.47 101 GLY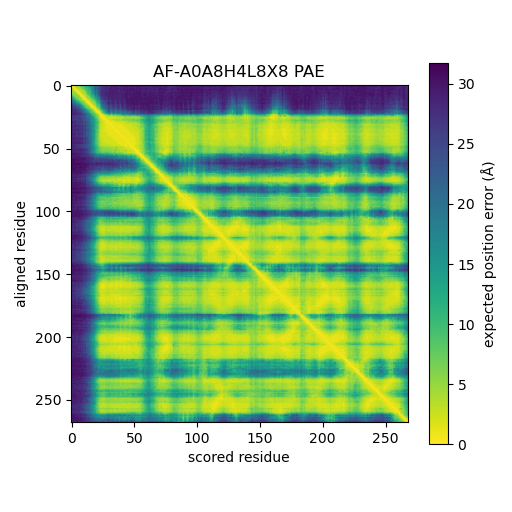 A N 1
ATOM 745 C CA . GLY A 1 101 ? 0.849 9.708 20.298 1.00 54.47 101 GLY A CA 1
ATOM 746 C C . GLY A 1 101 ? 1.679 10.812 19.628 1.00 54.47 101 GLY A C 1
ATOM 747 O O . GLY A 1 101 ? 1.197 11.531 18.759 1.00 54.47 101 GLY A O 1
ATOM 748 N N . ASN A 1 102 ? 2.934 10.976 20.071 1.00 52.19 102 ASN A N 1
ATOM 749 C CA . ASN A 1 102 ? 3.931 11.766 19.339 1.00 52.19 102 ASN A CA 1
ATOM 750 C C . ASN A 1 102 ? 4.230 11.008 18.044 1.00 52.19 102 ASN A C 1
ATOM 752 O O . ASN A 1 102 ? 4.873 9.961 18.069 1.00 52.19 102 ASN A O 1
ATOM 756 N N . GLN A 1 103 ? 3.683 11.509 16.945 1.00 55.28 103 GLN A N 1
ATOM 757 C CA . GLN A 1 103 ? 3.678 10.890 15.620 1.00 55.28 103 GLN A CA 1
ATOM 758 C C . GLN A 1 103 ? 4.973 11.184 14.853 1.00 55.28 103 GLN A C 1
ATOM 760 O O . GLN A 1 103 ? 4.954 11.371 13.638 1.00 55.28 103 GLN A O 1
ATOM 765 N N . ASP A 1 104 ? 6.085 11.241 15.586 1.00 53.31 104 ASP A N 1
ATOM 766 C CA . ASP A 1 104 ? 7.396 11.484 15.012 1.00 53.31 104 ASP A CA 1
ATOM 767 C C . ASP A 1 104 ? 7.763 10.219 14.193 1.00 53.31 104 ASP A C 1
ATOM 769 O O . ASP A 1 104 ? 7.963 9.143 14.758 1.00 53.31 104 ASP A O 1
ATOM 773 N N . GLU A 1 105 ? 7.728 10.318 12.862 1.00 65.50 105 GLU A N 1
ATOM 774 C CA . GLU A 1 105 ? 7.941 9.261 11.862 1.00 65.50 105 GLU A CA 1
ATOM 775 C C . GLU A 1 105 ? 7.017 8.037 12.017 1.00 65.50 105 GLU A C 1
ATOM 777 O O . GLU A 1 105 ? 7.467 6.928 12.313 1.00 65.50 105 GLU A O 1
ATOM 782 N N . ILE A 1 106 ? 5.707 8.181 11.773 1.00 71.75 106 ILE A N 1
ATOM 783 C CA . ILE A 1 106 ? 4.749 7.066 11.934 1.00 71.75 106 ILE A CA 1
ATOM 784 C C . ILE A 1 106 ? 5.135 5.796 11.143 1.00 71.75 106 ILE A C 1
ATOM 786 O O . ILE A 1 106 ? 4.946 4.680 11.623 1.00 71.75 106 ILE A O 1
ATOM 790 N N . TRP A 1 107 ? 5.761 5.940 9.970 1.00 76.69 107 TRP A N 1
ATOM 791 C CA . TRP A 1 107 ? 6.282 4.825 9.162 1.00 76.69 107 TRP A CA 1
ATOM 792 C C . TRP A 1 107 ? 7.603 4.228 9.689 1.00 76.69 107 TRP A C 1
ATOM 794 O O . TRP A 1 107 ? 8.058 3.204 9.182 1.00 76.69 107 TRP A O 1
ATOM 804 N N . HIS A 1 108 ? 8.229 4.806 10.716 1.00 76.81 108 HIS A N 1
ATOM 805 C CA . HIS A 1 108 ? 9.344 4.221 11.472 1.00 76.81 108 HIS A CA 1
ATOM 806 C C . HIS A 1 108 ? 8.960 3.823 12.903 1.00 76.81 108 HIS A C 1
ATOM 808 O O . HIS A 1 108 ? 9.728 3.120 13.561 1.00 76.81 108 HIS A O 1
ATOM 814 N N . ASN A 1 109 ? 7.751 4.155 13.355 1.00 78.44 109 ASN A N 1
ATOM 815 C CA . ASN A 1 109 ? 7.224 3.727 14.642 1.00 78.44 109 ASN A CA 1
ATOM 816 C C . ASN A 1 109 ? 6.905 2.221 14.642 1.00 78.44 109 ASN A C 1
ATOM 818 O O . ASN A 1 109 ? 6.080 1.731 13.873 1.00 78.44 109 ASN A O 1
ATOM 822 N N . HIS A 1 110 ? 7.553 1.473 15.536 1.00 84.00 110 HIS A N 1
ATOM 823 C CA . HIS A 1 110 ? 7.355 0.026 15.655 1.00 84.00 110 HIS A CA 1
ATOM 824 C C . HIS A 1 110 ? 6.009 -0.334 16.306 1.00 84.00 110 HIS A C 1
ATOM 826 O O . HIS A 1 110 ? 5.599 -1.480 16.231 1.00 84.00 110 HIS A O 1
ATOM 832 N N . GLY A 1 111 ? 5.284 0.621 16.892 1.00 81.88 111 GLY A N 1
ATOM 833 C CA . GLY A 1 111 ? 3.932 0.410 17.419 1.00 81.88 111 GLY A CA 1
ATOM 834 C C . GLY A 1 111 ? 2.864 0.148 16.349 1.00 81.88 111 GLY A C 1
ATOM 835 O O . GLY A 1 111 ? 1.738 -0.193 16.705 1.00 81.88 111 GLY A O 1
ATOM 836 N N . HIS A 1 112 ? 3.206 0.259 15.062 1.00 83.25 112 HIS A N 1
ATOM 837 C CA . HIS A 1 112 ? 2.318 -0.016 13.933 1.00 83.25 112 HIS A CA 1
ATOM 838 C C . HIS A 1 112 ? 2.903 -1.084 13.011 1.00 83.25 112 HIS A C 1
ATOM 840 O O . HIS A 1 112 ? 4.117 -1.309 12.974 1.00 83.25 112 HIS A O 1
ATOM 846 N N . CYS A 1 113 ? 2.037 -1.703 12.211 1.00 91.62 113 CYS A N 1
ATOM 847 C CA . CYS A 1 113 ? 2.492 -2.435 11.042 1.00 91.62 113 CYS A CA 1
ATOM 848 C C . CYS A 1 113 ? 3.009 -1.451 9.990 1.00 91.62 113 CYS A C 1
ATOM 850 O O . CYS A 1 113 ? 2.546 -0.311 9.881 1.00 91.62 113 CYS A O 1
ATOM 852 N N . ARG A 1 114 ? 4.004 -1.881 9.216 1.00 92.88 114 ARG A N 1
ATOM 853 C CA . ARG A 1 114 ? 4.659 -1.017 8.229 1.00 92.88 114 ARG A CA 1
ATOM 854 C C . ARG A 1 114 ? 4.867 -1.747 6.919 1.00 92.88 114 ARG A C 1
ATOM 856 O O . ARG A 1 114 ? 4.983 -2.973 6.881 1.00 92.88 114 ARG A O 1
ATOM 863 N N . THR A 1 115 ? 4.973 -0.981 5.846 1.00 93.88 115 THR A N 1
ATOM 864 C CA 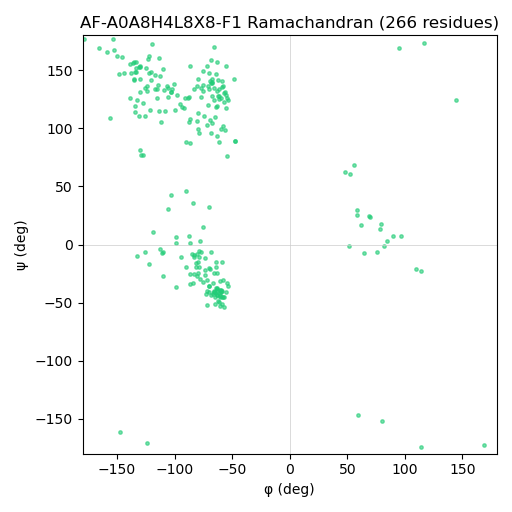. THR A 1 115 ? 5.440 -1.483 4.557 1.00 93.88 115 THR A CA 1
ATOM 865 C C . THR A 1 115 ? 6.473 -0.547 3.962 1.00 93.88 115 THR A C 1
ATOM 867 O O . THR A 1 115 ? 6.443 0.662 4.174 1.00 93.88 115 THR A O 1
ATOM 870 N N . TYR A 1 116 ? 7.391 -1.135 3.214 1.00 93.25 116 TYR A N 1
ATOM 871 C CA . TYR A 1 116 ? 8.341 -0.439 2.374 1.00 93.25 116 TYR A CA 1
ATOM 872 C C . TYR A 1 116 ? 8.143 -0.908 0.940 1.00 93.25 116 TYR A C 1
ATOM 874 O O . TYR A 1 116 ? 7.933 -2.099 0.702 1.00 93.25 116 TYR A O 1
ATOM 882 N N . PHE A 1 117 ? 8.264 0.012 -0.007 1.00 91.31 117 PHE A N 1
ATOM 883 C CA . PHE A 1 117 ? 8.303 -0.305 -1.427 1.00 91.31 117 PHE A CA 1
ATOM 884 C C . PHE A 1 117 ? 9.492 0.372 -2.098 1.00 91.31 117 PHE A C 1
ATOM 886 O O . PHE A 1 117 ? 9.943 1.450 -1.700 1.00 91.31 117 PHE A O 1
ATOM 893 N N . GLN A 1 118 ? 9.968 -0.236 -3.176 1.00 89.81 118 GLN A N 1
ATOM 894 C CA . GLN A 1 118 ? 11.020 0.314 -4.012 1.00 89.81 118 GLN A CA 1
ATOM 895 C C . GLN A 1 118 ? 10.835 -0.119 -5.457 1.00 89.81 118 GLN A C 1
ATOM 897 O O . GLN A 1 118 ? 10.426 -1.246 -5.713 1.00 89.81 118 GLN A O 1
ATOM 902 N N . THR A 1 119 ? 11.208 0.754 -6.386 1.00 87.62 119 THR A N 1
ATOM 903 C CA . THR A 1 119 ? 11.395 0.460 -7.808 1.00 87.62 119 THR A CA 1
ATOM 904 C C . THR A 1 119 ? 12.756 1.003 -8.250 1.00 87.62 119 THR A C 1
ATOM 906 O O . THR A 1 119 ? 13.304 1.937 -7.653 1.00 87.62 119 THR A O 1
ATOM 909 N N . GLN A 1 120 ? 13.349 0.407 -9.283 1.00 86.50 120 GLN A N 1
ATOM 910 C CA . GLN A 1 120 ? 14.602 0.875 -9.867 1.00 86.50 120 GLN A CA 1
ATOM 911 C C . GLN A 1 120 ? 14.518 0.900 -11.394 1.00 86.50 120 GLN A C 1
ATOM 913 O O . GLN A 1 120 ? 14.456 -0.147 -12.036 1.00 86.50 120 GLN A O 1
ATOM 918 N N . GLY A 1 121 ? 14.581 2.102 -11.976 1.00 76.44 121 GLY A N 1
ATOM 919 C CA . GLY A 1 121 ? 14.602 2.295 -13.432 1.00 76.44 121 GLY A CA 1
ATOM 920 C C . GLY A 1 121 ? 13.383 1.716 -14.156 1.00 76.44 121 GLY A C 1
ATOM 921 O O . GLY A 1 121 ? 13.511 1.262 -15.289 1.00 76.44 121 GLY A O 1
ATOM 922 N N . GLY A 1 122 ? 12.227 1.674 -13.489 1.00 70.25 122 GLY A N 1
ATOM 923 C CA . GLY A 1 122 ? 11.008 1.057 -14.024 1.00 70.25 122 GLY A CA 1
ATOM 924 C C . GLY A 1 122 ? 10.947 -0.466 -13.957 1.00 70.25 122 GLY A C 1
ATOM 925 O O . GLY A 1 122 ? 10.068 -1.044 -14.581 1.00 70.25 122 GLY A O 1
ATOM 926 N N . GLY A 1 123 ? 11.836 -1.102 -13.194 1.00 77.31 123 GLY A N 1
ATOM 927 C CA . GLY A 1 123 ? 11.780 -2.526 -12.866 1.00 77.31 123 GLY A CA 1
ATOM 928 C C . GLY A 1 123 ? 12.342 -2.792 -11.470 1.00 77.31 123 GLY A C 1
ATOM 929 O O . GLY A 1 123 ? 12.471 -1.869 -10.665 1.00 77.31 123 GLY A O 1
ATOM 930 N N . ASN A 1 124 ? 12.709 -4.046 -11.189 1.00 82.19 124 ASN A N 1
ATOM 931 C CA . ASN A 1 124 ? 13.297 -4.476 -9.910 1.00 82.19 124 ASN A CA 1
ATOM 932 C C . ASN A 1 124 ? 12.523 -3.958 -8.687 1.00 82.19 124 ASN A C 1
ATOM 934 O O . ASN A 1 124 ? 13.052 -3.173 -7.889 1.00 82.19 124 ASN A O 1
ATOM 938 N N . CYS A 1 125 ? 11.263 -4.369 -8.569 1.00 85.81 125 CYS A N 1
ATOM 939 C CA . CYS A 1 125 ? 10.453 -3.973 -7.432 1.00 85.81 125 CYS A CA 1
ATOM 940 C C . CYS A 1 125 ? 10.760 -4.813 -6.208 1.00 85.81 125 CYS A C 1
ATOM 942 O O . CYS A 1 125 ? 10.958 -6.027 -6.277 1.00 85.81 125 CYS A O 1
ATOM 944 N N . GLU A 1 126 ? 10.740 -4.135 -5.076 1.00 89.94 126 GLU A N 1
ATOM 945 C CA . GLU A 1 126 ? 10.847 -4.755 -3.776 1.00 89.94 126 GLU A CA 1
ATOM 946 C C . GLU A 1 126 ? 9.727 -4.231 -2.894 1.00 89.94 126 GLU A C 1
ATOM 948 O O . GLU A 1 126 ? 9.527 -3.021 -2.796 1.00 89.94 126 GLU A O 1
ATOM 953 N N . THR A 1 127 ? 9.032 -5.148 -2.235 1.00 91.50 127 THR A N 1
ATOM 954 C CA . THR A 1 127 ? 8.109 -4.840 -1.149 1.00 91.50 127 THR A CA 1
ATOM 955 C C . THR A 1 127 ? 8.627 -5.500 0.114 1.00 91.50 127 THR A C 1
ATOM 957 O O . THR A 1 127 ? 8.972 -6.679 0.106 1.00 91.50 127 THR A O 1
ATOM 960 N N . ARG A 1 128 ? 8.649 -4.770 1.224 1.00 93.88 128 ARG A N 1
ATOM 961 C CA . ARG A 1 128 ? 8.861 -5.347 2.553 1.00 93.88 128 ARG A CA 1
ATOM 962 C C . ARG A 1 128 ? 7.669 -5.037 3.434 1.00 93.88 128 ARG A C 1
ATOM 964 O O . ARG A 1 128 ? 7.046 -3.982 3.297 1.00 93.88 128 ARG A O 1
ATOM 971 N N . THR A 1 129 ? 7.379 -5.936 4.355 1.00 94.12 129 THR A N 1
ATOM 972 C CA . THR A 1 129 ? 6.394 -5.721 5.412 1.00 94.12 129 THR A CA 1
ATOM 973 C C . THR A 1 129 ? 7.036 -5.953 6.769 1.00 94.12 129 THR A C 1
ATOM 975 O O . THR A 1 129 ? 8.030 -6.674 6.903 1.00 94.12 129 THR A O 1
ATOM 978 N N . TYR A 1 130 ? 6.494 -5.272 7.771 1.00 93.69 130 TYR A N 1
ATOM 979 C CA . TYR A 1 130 ? 6.976 -5.296 9.141 1.00 93.69 130 TYR A CA 1
ATOM 980 C C . TYR A 1 130 ? 5.758 -5.458 10.043 1.00 93.69 130 TYR A C 1
ATOM 982 O O . TYR A 1 130 ? 4.866 -4.606 10.042 1.00 93.69 130 TYR A O 1
ATOM 990 N N . GLU A 1 131 ? 5.726 -6.550 10.801 1.00 92.19 131 GLU A N 1
ATOM 991 C CA . GLU A 1 131 ? 4.768 -6.719 11.892 1.00 92.19 131 GLU A CA 1
ATOM 992 C C . GLU A 1 131 ? 5.012 -5.659 12.976 1.00 92.19 131 GLU A C 1
ATOM 994 O O . GLU A 1 131 ? 6.130 -5.144 13.117 1.00 92.19 131 GLU A O 1
ATOM 999 N N . ARG A 1 132 ? 3.973 -5.371 13.767 1.00 89.56 132 ARG A N 1
ATOM 1000 C CA . ARG A 1 132 ? 4.097 -4.575 14.989 1.00 89.56 132 ARG A CA 1
ATOM 1001 C C . ARG A 1 132 ? 5.262 -5.082 15.847 1.00 89.56 132 ARG A C 1
ATOM 1003 O O . ARG A 1 132 ? 5.536 -6.275 15.934 1.00 89.56 132 ARG A O 1
ATOM 1010 N N . ASP A 1 133 ? 5.958 -4.142 16.464 1.00 87.81 133 ASP A N 1
ATOM 1011 C CA . ASP A 1 133 ? 7.128 -4.292 17.326 1.00 87.81 133 ASP A CA 1
ATOM 1012 C C . ASP A 1 133 ? 8.389 -4.845 16.633 1.00 87.81 133 ASP A C 1
ATOM 1014 O O . ASP A 1 133 ? 9.474 -4.835 17.226 1.00 87.81 133 ASP A O 1
ATOM 1018 N N . SER A 1 134 ? 8.300 -5.273 15.368 1.00 88.44 134 SER A N 1
ATOM 1019 C CA . SER A 1 134 ? 9.450 -5.791 14.628 1.00 88.44 134 SER A CA 1
ATOM 1020 C C . SER A 1 134 ? 10.358 -4.662 14.153 1.00 88.44 134 SER A C 1
ATOM 1022 O O . SER A 1 134 ? 9.916 -3.754 13.453 1.00 88.44 134 SER A O 1
ATOM 1024 N N . GLY A 1 135 ? 11.653 -4.744 14.477 1.00 86.88 135 GLY A N 1
ATOM 1025 C CA . GLY A 1 135 ? 12.678 -3.844 13.933 1.00 86.88 135 GLY A CA 1
ATOM 1026 C C . GLY A 1 135 ? 13.186 -4.227 12.543 1.00 86.88 135 GLY A C 1
ATOM 1027 O O . GLY A 1 135 ? 13.710 -3.373 11.835 1.00 86.88 135 GLY A O 1
ATOM 1028 N N . ASP A 1 136 ? 12.987 -5.483 12.142 1.00 89.38 136 ASP A N 1
ATOM 1029 C CA . ASP A 1 136 ? 13.398 -6.025 10.848 1.00 89.38 136 ASP A CA 1
ATOM 1030 C C . ASP A 1 136 ? 12.173 -6.389 9.995 1.00 89.38 136 ASP A C 1
ATOM 1032 O O . ASP A 1 136 ? 11.069 -6.576 10.516 1.00 89.38 136 ASP A O 1
ATOM 1036 N N . ALA A 1 137 ? 12.366 -6.507 8.679 1.00 90.38 137 ALA A N 1
ATOM 1037 C CA . ALA A 1 137 ? 11.310 -6.958 7.774 1.00 90.38 137 ALA A CA 1
ATOM 1038 C C . ALA A 1 137 ? 10.879 -8.390 8.131 1.00 90.38 137 ALA A C 1
ATOM 1040 O O . ALA A 1 137 ? 11.714 -9.293 8.237 1.00 90.38 137 ALA A O 1
ATOM 1041 N N . THR A 1 138 ? 9.576 -8.598 8.307 1.00 91.50 138 THR A N 1
ATOM 1042 C CA . THR A 1 138 ? 8.978 -9.914 8.578 1.00 91.50 138 THR A CA 1
ATOM 1043 C C . THR A 1 138 ? 8.661 -10.670 7.289 1.00 91.50 138 THR A C 1
ATOM 1045 O O . THR A 1 138 ? 8.709 -11.906 7.276 1.00 91.50 138 THR A O 1
ATOM 1048 N N . ALA A 1 139 ? 8.447 -9.938 6.192 1.00 92.00 139 ALA A N 1
ATOM 1049 C CA . ALA A 1 139 ? 8.435 -10.463 4.835 1.00 92.00 139 ALA A CA 1
ATOM 1050 C C . ALA A 1 139 ? 9.178 -9.533 3.867 1.00 92.00 139 ALA A C 1
ATOM 1052 O O . ALA A 1 139 ? 9.153 -8.307 4.005 1.00 92.00 139 ALA A O 1
ATOM 1053 N N . THR A 1 140 ? 9.795 -10.138 2.853 1.00 91.94 140 THR A N 1
ATOM 1054 C CA . THR A 1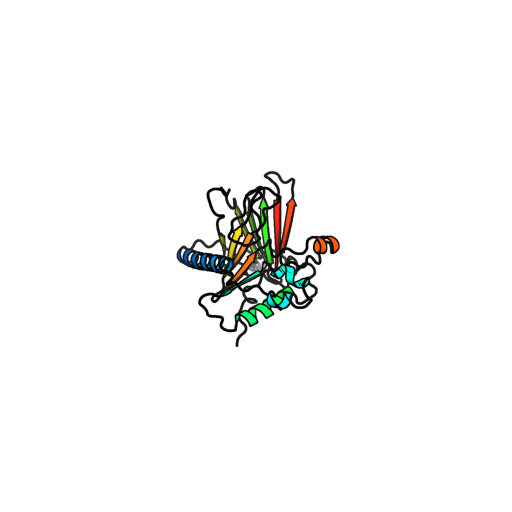 140 ? 10.387 -9.436 1.713 1.00 91.94 140 THR A CA 1
ATOM 1055 C C . THR A 1 140 ? 9.940 -10.134 0.441 1.00 91.94 140 THR A C 1
ATOM 1057 O O . THR A 1 140 ? 10.181 -11.329 0.265 1.00 91.94 140 THR A O 1
ATOM 1060 N N . HIS A 1 141 ? 9.334 -9.366 -0.452 1.00 88.25 141 HIS A N 1
ATOM 1061 C CA . HIS A 1 141 ? 8.917 -9.788 -1.777 1.00 88.25 141 HIS A CA 1
ATOM 1062 C C . HIS A 1 141 ? 9.784 -9.055 -2.794 1.00 88.25 141 HIS A C 1
ATOM 1064 O O . HIS A 1 141 ? 9.644 -7.854 -3.019 1.00 88.25 141 HIS A O 1
ATOM 1070 N N . GLU A 1 142 ? 10.727 -9.783 -3.380 1.00 81.69 142 GLU A N 1
ATOM 1071 C CA . GLU A 1 142 ? 11.460 -9.329 -4.557 1.00 81.69 142 GLU A CA 1
ATOM 1072 C C . GLU A 1 142 ? 10.639 -9.736 -5.780 1.00 81.69 142 GLU A C 1
ATOM 1074 O O . GLU A 1 142 ? 10.811 -10.821 -6.338 1.00 81.69 142 GLU A O 1
ATOM 1079 N N . ASP A 1 143 ? 9.701 -8.888 -6.190 1.00 64.50 143 ASP A N 1
ATOM 1080 C CA . ASP A 1 143 ? 8.784 -9.205 -7.290 1.00 64.50 143 ASP A CA 1
ATOM 1081 C C . ASP A 1 143 ? 9.425 -9.112 -8.683 1.00 64.50 143 ASP A C 1
ATOM 1083 O O . ASP A 1 143 ? 8.732 -9.155 -9.700 1.00 64.50 143 ASP A O 1
ATOM 1087 N N . GLY A 1 144 ? 10.760 -9.071 -8.743 1.00 60.59 144 GLY A N 1
ATOM 1088 C CA . GLY A 1 144 ? 11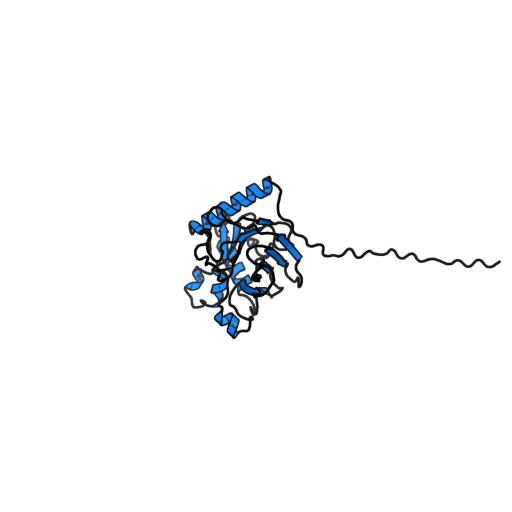.532 -9.004 -9.977 1.00 60.59 144 GLY A CA 1
ATOM 1089 C C . GLY A 1 144 ? 11.174 -7.767 -10.795 1.00 60.59 144 GLY A C 1
ATOM 1090 O O . GLY A 1 144 ? 10.855 -6.711 -10.243 1.00 60.59 144 GLY A O 1
ATOM 1091 N N . ASP A 1 145 ? 11.225 -7.896 -12.123 1.00 55.59 145 ASP A N 1
ATOM 1092 C CA . ASP A 1 145 ? 10.566 -6.953 -13.022 1.00 55.59 145 ASP A CA 1
ATOM 1093 C C . ASP A 1 145 ? 9.059 -7.004 -12.721 1.00 55.59 145 ASP A C 1
ATOM 1095 O O . ASP A 1 145 ? 8.316 -7.778 -13.326 1.00 55.59 145 ASP A O 1
ATOM 1099 N N . CYS A 1 146 ? 8.605 -6.190 -11.765 1.00 63.47 146 CYS A N 1
ATOM 1100 C CA . CYS A 1 146 ? 7.295 -5.551 -11.794 1.00 63.47 146 CYS A CA 1
ATOM 1101 C C . CYS A 1 146 ? 7.157 -4.957 -13.191 1.00 63.47 146 CYS A C 1
ATOM 1103 O O . CYS A 1 146 ? 7.707 -3.900 -13.473 1.00 63.47 146 CYS A O 1
ATOM 1105 N N . ALA A 1 147 ? 6.633 -5.791 -14.088 1.00 54.38 147 ALA A N 1
ATOM 1106 C CA . ALA A 1 147 ? 7.124 -5.885 -15.452 1.00 54.38 147 ALA A CA 1
ATOM 1107 C C . ALA A 1 147 ? 7.129 -4.540 -16.164 1.00 54.38 147 ALA A C 1
ATOM 1109 O O . ALA A 1 147 ? 6.328 -3.673 -15.843 1.00 54.38 147 ALA A O 1
ATOM 1110 N N . TRP A 1 148 ? 8.017 -4.415 -17.151 1.00 55.66 148 TRP A N 1
ATOM 1111 C CA . TRP A 1 148 ? 8.025 -3.364 -18.163 1.00 55.66 148 TRP A CA 1
ATOM 1112 C C . TRP A 1 148 ? 6.606 -3.211 -18.733 1.00 55.66 148 TRP A C 1
ATOM 1114 O O . TRP A 1 148 ? 6.206 -3.934 -19.646 1.00 55.66 148 TRP A O 1
ATOM 1124 N N . ILE A 1 149 ? 5.802 -2.362 -18.095 1.00 61.06 149 ILE A N 1
ATOM 1125 C CA . ILE A 1 149 ? 4.439 -2.093 -18.518 1.00 61.06 149 ILE A CA 1
ATOM 1126 C C . ILE A 1 149 ? 4.575 -1.288 -19.796 1.00 61.06 149 ILE A C 1
ATOM 1128 O O . ILE A 1 149 ? 5.417 -0.398 -19.902 1.00 61.06 149 ILE A O 1
ATOM 1132 N N . ASP A 1 150 ? 3.766 -1.653 -20.776 1.00 72.81 150 ASP A N 1
ATOM 1133 C CA . ASP A 1 150 ? 3.482 -0.808 -21.918 1.00 72.81 150 ASP A CA 1
ATOM 1134 C C . ASP A 1 150 ? 2.253 0.026 -21.534 1.00 72.81 150 ASP A C 1
ATOM 1136 O O . ASP A 1 150 ? 1.129 -0.448 -21.725 1.00 72.81 150 ASP A O 1
ATOM 1140 N N . PRO A 1 151 ? 2.443 1.194 -20.890 1.00 72.06 151 PRO A N 1
ATOM 1141 C CA . PRO A 1 151 ? 1.358 1.954 -20.274 1.00 72.06 151 PRO A CA 1
ATOM 1142 C C . PRO A 1 151 ? 0.335 2.459 -21.293 1.00 72.06 151 PRO A C 1
ATOM 1144 O O . PRO A 1 151 ? -0.793 2.765 -20.921 1.00 72.06 151 PRO A O 1
ATOM 1147 N N . GLU A 1 152 ? 0.706 2.517 -22.574 1.00 73.88 152 GLU A N 1
ATOM 1148 C CA . GLU A 1 152 ? -0.201 2.867 -23.667 1.00 73.88 152 GLU A CA 1
ATOM 1149 C C . GLU A 1 152 ? -1.180 1.739 -24.002 1.00 73.88 152 GLU A C 1
ATOM 1151 O O . GLU A 1 152 ? -2.256 1.999 -24.541 1.00 73.88 152 GLU A O 1
ATOM 1156 N N . ASN A 1 153 ? -0.808 0.489 -23.714 1.00 79.56 153 ASN A N 1
ATOM 1157 C CA . ASN A 1 153 ? -1.523 -0.688 -24.199 1.00 79.56 153 ASN A CA 1
ATOM 1158 C C . ASN A 1 153 ? -2.031 -1.612 -23.087 1.00 79.56 153 ASN A C 1
ATOM 1160 O O . ASN A 1 153 ? -2.877 -2.460 -23.369 1.00 79.56 153 ASN A O 1
ATOM 1164 N N . ASN A 1 154 ? -1.531 -1.492 -21.854 1.00 75.75 154 ASN A N 1
ATOM 1165 C CA . ASN A 1 154 ? -1.916 -2.364 -20.747 1.00 75.75 154 ASN A CA 1
ATOM 1166 C C . ASN A 1 154 ? -1.975 -1.621 -19.407 1.00 75.75 154 ASN A C 1
ATOM 1168 O O . ASN A 1 154 ? -1.163 -0.738 -19.123 1.00 75.75 154 ASN A O 1
ATOM 1172 N N . ASP A 1 155 ? -2.900 -2.070 -18.562 1.00 77.38 155 ASP A N 1
ATOM 1173 C CA . ASP A 1 155 ? -2.992 -1.671 -17.162 1.00 77.38 155 ASP A CA 1
ATOM 1174 C C . ASP A 1 155 ? -1.843 -2.285 -16.335 1.00 77.38 155 ASP A C 1
ATOM 1176 O O . ASP A 1 155 ? -1.304 -3.348 -16.683 1.00 77.38 155 ASP A O 1
ATOM 1180 N N . PRO A 1 156 ? -1.448 -1.640 -15.226 1.00 79.06 156 PRO A N 1
ATOM 1181 C CA . PRO A 1 156 ? -0.398 -2.133 -14.356 1.00 79.06 156 PRO A CA 1
ATOM 1182 C C . PRO A 1 156 ? -0.884 -3.411 -13.654 1.00 79.06 156 PRO A C 1
ATOM 1184 O O . PRO A 1 156 ? -2.035 -3.486 -13.214 1.00 79.06 156 PRO A O 1
ATOM 1187 N N . PRO A 1 157 ? -0.032 -4.442 -13.517 1.00 83.75 157 PRO A N 1
ATOM 1188 C CA . PRO A 1 157 ? -0.439 -5.694 -12.905 1.00 83.75 157 PRO A CA 1
ATOM 1189 C C . PRO A 1 157 ? -0.727 -5.506 -11.414 1.00 83.75 157 PRO A C 1
ATOM 1191 O O . PRO A 1 157 ? 0.049 -4.883 -10.689 1.00 83.75 157 PRO A O 1
ATOM 1194 N N . VAL A 1 158 ? -1.796 -6.148 -10.945 1.00 88.56 158 VAL A N 1
ATOM 1195 C CA . VAL A 1 158 ? -2.084 -6.291 -9.515 1.00 88.56 158 VAL A CA 1
ATOM 1196 C C . VAL A 1 158 ? -1.393 -7.547 -8.986 1.00 88.56 158 VAL A C 1
ATOM 1198 O O . VAL A 1 158 ? -1.571 -8.650 -9.519 1.00 88.56 158 VAL A O 1
ATOM 1201 N N . VAL A 1 159 ? -0.600 -7.397 -7.926 1.00 89.94 159 VAL A N 1
ATOM 1202 C CA . VAL A 1 159 ? 0.081 -8.512 -7.254 1.00 89.94 159 VAL A CA 1
ATOM 1203 C C . VAL A 1 159 ? -0.561 -8.756 -5.895 1.00 89.94 159 VAL A C 1
ATOM 1205 O O . VAL A 1 159 ? -0.793 -7.811 -5.154 1.00 89.94 159 VAL A O 1
ATOM 1208 N N . TYR A 1 160 ? -0.860 -10.017 -5.574 1.00 93.06 160 TYR A N 1
ATOM 1209 C CA . TYR A 1 160 ? -1.579 -10.420 -4.360 1.00 93.06 160 TYR A CA 1
ATOM 1210 C C . TYR A 1 160 ? -0.677 -11.249 -3.447 1.00 93.06 160 TYR A C 1
ATOM 1212 O O . TYR A 1 160 ? -0.002 -12.165 -3.926 1.00 93.06 160 TYR A O 1
ATOM 1220 N N . TYR A 1 161 ? -0.732 -10.988 -2.144 1.00 93.31 161 TYR A N 1
ATOM 1221 C CA . TYR A 1 161 ? 0.078 -11.653 -1.124 1.00 93.31 161 TYR A CA 1
ATOM 1222 C C . TYR A 1 161 ? -0.777 -12.137 0.044 1.00 93.31 161 TYR A C 1
ATOM 1224 O O . TYR A 1 161 ? -1.836 -11.578 0.350 1.00 93.31 161 TYR A O 1
ATOM 1232 N N . GLU A 1 162 ? -0.292 -13.185 0.703 1.00 92.62 162 GLU A N 1
ATOM 1233 C CA . GLU A 1 162 ? -0.808 -13.663 1.981 1.00 92.62 162 GLU A CA 1
ATOM 1234 C C . GLU A 1 162 ? 0.308 -14.235 2.858 1.00 92.62 162 GLU A C 1
ATOM 1236 O O . GLU A 1 162 ? 1.364 -14.647 2.373 1.00 92.62 162 GLU A O 1
ATOM 1241 N N . GLY A 1 163 ? 0.030 -14.331 4.158 1.00 89.06 163 GLY A N 1
ATOM 1242 C CA . GLY A 1 163 ? 0.918 -14.985 5.120 1.00 89.06 163 GLY A CA 1
ATOM 1243 C C . GLY A 1 163 ? 2.035 -14.095 5.666 1.00 89.06 163 GLY A C 1
ATOM 1244 O O . GLY A 1 163 ? 2.836 -14.587 6.462 1.00 89.06 163 GLY A O 1
ATOM 1245 N N . ASP A 1 164 ? 2.066 -12.819 5.274 1.00 92.50 164 ASP A N 1
ATOM 1246 C CA . ASP A 1 164 ? 2.890 -11.774 5.880 1.00 92.50 164 ASP A CA 1
ATOM 1247 C C . ASP A 1 164 ? 2.444 -11.555 7.340 1.00 92.50 164 ASP A C 1
ATOM 1249 O O . ASP A 1 164 ? 1.281 -11.195 7.571 1.00 92.50 164 ASP A O 1
ATOM 1253 N N . PRO A 1 165 ? 3.322 -11.788 8.339 1.00 92.12 165 PRO A N 1
ATOM 1254 C CA . PRO A 1 165 ? 2.968 -11.676 9.750 1.00 92.12 165 PRO A CA 1
ATOM 1255 C C . PRO A 1 165 ? 2.361 -10.316 10.096 1.00 92.12 165 PRO A C 1
ATOM 1257 O O . PRO A 1 165 ? 2.943 -9.274 9.801 1.00 92.12 165 PRO A O 1
ATOM 1260 N N . GLY A 1 166 ? 1.175 -10.343 10.706 1.00 90.25 166 GLY A N 1
ATOM 1261 C CA . GLY A 1 166 ? 0.451 -9.155 11.160 1.00 90.25 166 GLY A CA 1
ATOM 1262 C C . GLY A 1 166 ? -0.241 -8.332 10.069 1.00 90.25 166 GLY A C 1
ATOM 1263 O O . GLY A 1 166 ? -0.970 -7.410 10.417 1.00 90.25 166 GLY A O 1
ATOM 1264 N N . ILE A 1 167 ? -0.063 -8.634 8.776 1.00 92.69 167 ILE A N 1
ATOM 1265 C CA . ILE A 1 167 ? -0.620 -7.817 7.675 1.00 92.69 167 ILE A CA 1
ATOM 1266 C C . ILE A 1 167 ? -1.925 -8.402 7.111 1.00 92.69 167 ILE A C 1
ATOM 1268 O O . ILE A 1 167 ? -2.854 -7.665 6.748 1.00 92.69 167 ILE A O 1
ATOM 1272 N N . GLY A 1 168 ? -2.001 -9.733 7.043 1.00 92.06 168 GLY A N 1
ATOM 1273 C CA . GLY A 1 168 ? -3.107 -10.465 6.428 1.00 92.06 168 GLY A CA 1
ATOM 1274 C C . GLY A 1 168 ? -2.999 -10.539 4.901 1.00 92.06 168 GLY A C 1
ATOM 1275 O O . GLY A 1 168 ? -1.908 -10.532 4.329 1.00 92.06 168 GLY A O 1
ATOM 1276 N N . LYS A 1 169 ? -4.145 -10.641 4.217 1.00 94.38 169 LYS A N 1
ATOM 1277 C CA . LYS A 1 169 ? -4.216 -10.643 2.744 1.00 94.38 169 LYS A CA 1
ATOM 1278 C C . LYS A 1 169 ? -4.195 -9.222 2.206 1.00 94.38 169 LYS A C 1
ATOM 1280 O O . LYS A 1 169 ? -4.965 -8.378 2.666 1.00 94.38 169 LYS A O 1
ATOM 1285 N N . TYR A 1 170 ? -3.382 -8.976 1.186 1.00 95.12 170 TYR A N 1
ATOM 1286 C CA . TYR A 1 170 ? -3.336 -7.673 0.531 1.00 95.12 170 TYR A CA 1
ATOM 1287 C C . TYR A 1 170 ? -2.897 -7.773 -0.929 1.00 95.12 170 TYR A C 1
ATOM 1289 O O . TYR A 1 170 ? -2.424 -8.812 -1.393 1.00 95.12 170 TYR A O 1
ATOM 1297 N N . SER A 1 171 ? -3.079 -6.687 -1.672 1.00 94.00 171 SER A N 1
ATOM 1298 C CA . SER A 1 171 ? -2.539 -6.530 -3.016 1.00 94.00 171 SER A CA 1
ATOM 1299 C C . SER A 1 171 ? -1.873 -5.186 -3.209 1.00 94.00 171 SER A C 1
ATOM 1301 O O . SER A 1 171 ? -2.234 -4.223 -2.538 1.00 94.00 171 SER A O 1
ATOM 1303 N N . ILE A 1 172 ? -0.972 -5.127 -4.183 1.00 91.62 172 ILE A N 1
ATOM 1304 C CA . ILE A 1 172 ? -0.272 -3.919 -4.608 1.00 91.62 172 ILE A CA 1
ATOM 1305 C C . ILE A 1 172 ? -0.501 -3.720 -6.102 1.00 91.62 172 ILE A C 1
ATOM 1307 O O . ILE A 1 172 ? -0.388 -4.670 -6.881 1.00 91.62 172 ILE A O 1
ATOM 1311 N N . GLN A 1 173 ? -0.783 -2.481 -6.492 1.00 89.25 173 GLN A N 1
ATOM 1312 C CA . GLN A 1 173 ? -0.848 -2.052 -7.884 1.00 89.25 173 GLN A CA 1
ATOM 1313 C C . GLN A 1 173 ? -0.191 -0.678 -8.018 1.00 89.25 173 GLN A C 1
ATOM 1315 O O . GLN A 1 173 ? -0.542 0.246 -7.294 1.00 89.25 173 GLN A O 1
ATOM 1320 N N . TYR A 1 174 ? 0.773 -0.523 -8.922 1.00 87.50 174 TYR A N 1
ATOM 1321 C CA . TYR A 1 174 ? 1.371 0.787 -9.205 1.00 87.50 174 TYR A CA 1
ATOM 1322 C C . TYR A 1 174 ? 0.417 1.636 -10.035 1.00 87.50 174 TYR A C 1
ATOM 1324 O O . TYR A 1 174 ? -0.171 1.120 -10.972 1.00 87.50 174 TYR A O 1
ATOM 1332 N N . THR A 1 175 ? 0.271 2.919 -9.706 1.00 87.19 175 THR A N 1
ATOM 1333 C CA . THR A 1 175 ? -0.773 3.771 -10.310 1.00 87.19 175 THR A CA 1
ATOM 1334 C C . THR A 1 175 ? -0.226 4.872 -11.213 1.00 87.19 175 THR A C 1
ATOM 1336 O O . THR A 1 175 ? -0.996 5.555 -11.892 1.00 87.19 175 THR A O 1
ATOM 1339 N N . ALA A 1 176 ? 1.099 5.012 -11.297 1.00 87.06 176 ALA A N 1
ATOM 1340 C CA . ALA A 1 176 ? 1.724 5.977 -12.186 1.00 87.06 176 ALA A CA 1
ATOM 1341 C C . ALA A 1 176 ? 3.111 5.549 -12.686 1.00 87.06 176 ALA A C 1
ATOM 1343 O O . ALA A 1 176 ? 3.787 4.694 -12.106 1.00 87.06 176 ALA A O 1
ATOM 1344 N N . THR A 1 177 ? 3.528 6.208 -13.762 1.00 85.62 177 THR A N 1
ATOM 1345 C CA . THR A 1 177 ? 4.909 6.346 -14.223 1.00 85.62 177 THR A CA 1
ATOM 1346 C C . THR A 1 177 ? 5.264 7.831 -14.347 1.00 85.62 177 THR A C 1
ATOM 1348 O O . THR A 1 177 ? 4.500 8.707 -13.934 1.00 85.62 177 THR A O 1
ATOM 1351 N N . ASP A 1 178 ? 6.419 8.148 -14.925 1.00 82.88 178 ASP A N 1
ATOM 1352 C CA . ASP A 1 178 ? 6.762 9.506 -15.349 1.00 82.88 178 ASP A CA 1
ATOM 1353 C C . ASP A 1 178 ? 5.950 10.016 -16.544 1.00 82.88 178 ASP A C 1
ATOM 1355 O O . ASP A 1 178 ? 5.802 11.226 -16.736 1.00 82.88 178 ASP A O 1
ATOM 1359 N N . GLU A 1 179 ? 5.371 9.111 -17.328 1.00 84.94 179 GLU A N 1
ATOM 1360 C CA . GLU A 1 179 ? 4.662 9.444 -18.562 1.00 84.94 179 GLU A CA 1
ATOM 1361 C C . GLU A 1 179 ? 3.148 9.237 -18.455 1.00 84.94 179 GLU A C 1
ATOM 1363 O O . GLU A 1 179 ? 2.389 9.964 -19.104 1.00 84.94 179 GLU A O 1
ATOM 1368 N N . TYR A 1 180 ? 2.693 8.324 -17.595 1.00 85.06 180 TYR A N 1
ATOM 1369 C CA . TYR A 1 180 ? 1.304 7.876 -17.520 1.00 85.06 180 TYR A CA 1
ATOM 1370 C C . TYR A 1 180 ? 0.794 7.825 -16.081 1.00 85.06 180 TYR A C 1
ATOM 1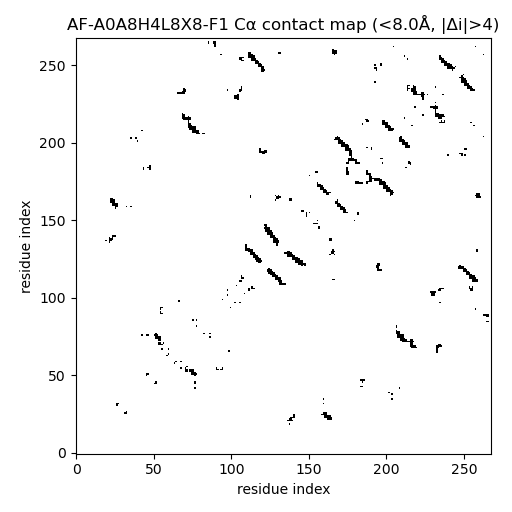372 O O . TYR A 1 180 ? 1.537 7.568 -15.141 1.00 85.06 180 TYR A O 1
ATOM 1380 N N . THR A 1 181 ? -0.498 8.068 -15.920 1.00 84.75 181 THR A N 1
ATOM 1381 C CA . THR A 1 181 ? -1.261 7.789 -14.701 1.00 84.75 181 THR A CA 1
ATOM 1382 C C . THR A 1 181 ? -2.406 6.891 -15.118 1.00 84.75 181 THR A C 1
ATOM 1384 O O . THR A 1 181 ? -3.071 7.190 -16.112 1.00 84.75 181 THR A O 1
ATOM 1387 N N . TRP A 1 182 ? -2.635 5.806 -14.389 1.00 81.00 182 TRP A N 1
ATOM 1388 C CA . TRP A 1 182 ? -3.820 4.986 -14.608 1.00 81.00 182 TRP A CA 1
ATOM 1389 C C . TRP A 1 182 ? -4.955 5.557 -13.756 1.00 81.00 182 TRP A C 1
ATOM 1391 O O . TRP A 1 182 ? -4.780 5.770 -12.556 1.00 81.00 182 TRP A O 1
ATOM 1401 N N . ASP A 1 183 ? -6.101 5.841 -14.385 1.00 65.00 183 ASP 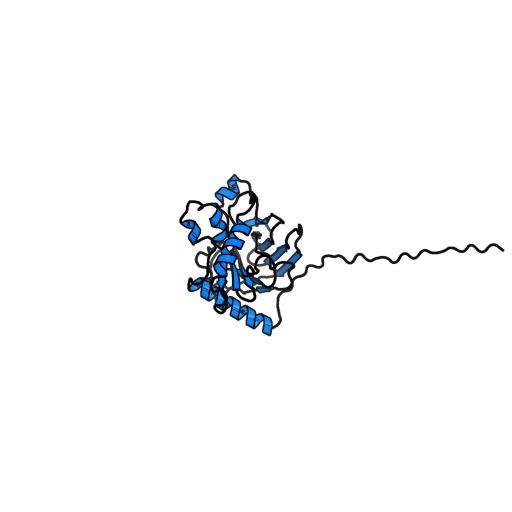A N 1
ATOM 1402 C CA . ASP A 1 183 ? -7.265 6.556 -13.818 1.00 65.00 183 ASP A CA 1
ATOM 1403 C C . ASP A 1 183 ? -8.033 5.742 -12.747 1.00 65.00 183 ASP A C 1
ATOM 1405 O O . ASP A 1 183 ? -9.258 5.795 -12.627 1.00 65.00 183 ASP A O 1
ATOM 1409 N N . GLU A 1 184 ? -7.333 4.912 -11.984 1.00 57.75 184 GLU A N 1
ATOM 1410 C CA . GLU A 1 184 ? -7.895 4.029 -10.964 1.00 57.75 184 GLU A CA 1
ATOM 1411 C C . GLU A 1 184 ? -7.963 4.687 -9.589 1.00 57.75 184 GLU A C 1
ATOM 1413 O O . GLU A 1 184 ? -8.772 4.275 -8.758 1.00 57.75 184 GLU A O 1
ATOM 1418 N N . VAL A 1 185 ? -7.186 5.755 -9.395 1.00 56.84 185 VAL A N 1
ATOM 1419 C CA . VAL A 1 185 ? -7.130 6.552 -8.172 1.00 56.84 185 VAL A CA 1
ATOM 1420 C C . VAL A 1 185 ? -7.243 8.023 -8.554 1.00 56.84 185 VAL A C 1
ATOM 1422 O O . VAL A 1 185 ? -6.347 8.595 -9.178 1.00 56.84 185 VAL A O 1
ATOM 1425 N N . GLU A 1 186 ? -8.374 8.642 -8.213 1.00 60.25 186 GLU A N 1
ATOM 1426 C CA . GLU A 1 186 ? -8.584 10.074 -8.428 1.00 60.25 186 GLU A CA 1
ATOM 1427 C C . GLU A 1 186 ? -7.480 10.856 -7.708 1.00 60.25 186 GLU A C 1
ATOM 1429 O O . GLU A 1 186 ? -7.310 10.695 -6.508 1.00 60.25 186 GLU A O 1
ATOM 1434 N N . GLY A 1 187 ? -6.719 11.685 -8.427 1.00 65.88 187 GLY A N 1
ATOM 1435 C CA . GLY A 1 187 ? -5.623 12.471 -7.847 1.00 65.88 187 GLY A CA 1
ATOM 1436 C C . GLY A 1 187 ? -4.250 11.788 -7.830 1.00 65.88 187 GLY A C 1
ATOM 1437 O O . GLY A 1 187 ? -3.321 12.355 -7.256 1.00 65.88 187 GLY A O 1
ATOM 1438 N N . SER A 1 188 ? -4.084 10.619 -8.460 1.00 71.12 188 SER A N 1
ATOM 1439 C CA . SER A 1 188 ? -2.743 10.092 -8.750 1.00 71.12 188 SER A CA 1
ATOM 1440 C C . SER A 1 188 ? -1.970 11.034 -9.670 1.00 71.12 188 SER A C 1
ATOM 1442 O O . SER A 1 188 ? -2.479 11.493 -10.693 1.00 71.12 188 SER A O 1
ATOM 1444 N N . GLU A 1 189 ? -0.713 11.300 -9.322 1.00 79.06 189 GLU A N 1
ATOM 1445 C CA . GLU A 1 189 ? 0.183 12.133 -10.121 1.00 79.06 189 GLU A CA 1
ATOM 1446 C C . GLU A 1 189 ? 1.301 11.311 -10.758 1.00 79.06 189 GLU A C 1
ATOM 1448 O O . GLU A 1 189 ? 1.743 10.291 -10.221 1.00 79.06 189 GLU A O 1
ATOM 1453 N N . LYS A 1 190 ? 1.774 11.789 -11.913 1.00 85.44 190 LYS A N 1
ATOM 1454 C CA . LYS A 1 190 ? 2.975 11.259 -12.560 1.00 85.44 190 LYS A CA 1
ATOM 1455 C C . LYS A 1 190 ? 4.181 11.501 -11.672 1.00 85.44 190 LYS A C 1
ATOM 1457 O O . LYS A 1 190 ? 4.292 12.540 -11.021 1.00 85.44 190 LYS A O 1
ATOM 1462 N N . CYS A 1 191 ? 5.128 10.582 -11.711 1.00 78.56 191 CYS A N 1
ATOM 1463 C CA . CYS A 1 191 ? 6.363 10.752 -10.967 1.00 78.56 191 CYS A CA 1
ATOM 1464 C C . CYS A 1 191 ? 7.395 11.543 -11.757 1.00 78.56 191 CYS A C 1
ATOM 1466 O O . CYS A 1 191 ? 7.422 11.553 -12.979 1.00 78.56 191 CYS A O 1
ATOM 1468 N N . SER A 1 192 ? 8.299 12.211 -11.052 1.00 79.12 192 SER A N 1
ATOM 1469 C CA . SER A 1 192 ? 9.410 12.933 -11.680 1.00 79.12 192 SER A CA 1
ATOM 1470 C C . SER A 1 192 ? 10.551 12.015 -12.134 1.00 79.12 192 SER A C 1
ATOM 1472 O O . SER A 1 192 ? 11.583 12.501 -12.601 1.00 79.12 192 SER A O 1
ATOM 1474 N N . VAL A 1 193 ? 10.393 10.700 -11.966 1.00 74.88 193 VAL A N 1
ATOM 1475 C CA . VAL A 1 193 ? 11.436 9.696 -12.160 1.00 74.88 193 VAL A CA 1
ATOM 1476 C C . VAL A 1 193 ? 10.950 8.570 -13.046 1.00 74.88 193 VAL A C 1
ATOM 1478 O O . VAL A 1 193 ? 9.809 8.134 -12.931 1.00 74.88 193 VAL A O 1
ATOM 1481 N N . GLN A 1 194 ? 11.855 8.079 -13.888 1.00 75.31 194 GLN A N 1
ATOM 1482 C CA . GLN A 1 194 ? 11.565 6.995 -14.811 1.00 75.31 194 GLN A CA 1
ATOM 1483 C C . GLN A 1 194 ? 11.132 5.731 -14.065 1.00 75.31 194 GLN A C 1
ATOM 1485 O O . GLN A 1 194 ? 11.882 5.212 -13.228 1.00 75.31 194 GLN A O 1
ATOM 1490 N N . GLY A 1 195 ? 9.970 5.199 -14.446 1.00 76.25 195 GLY A N 1
ATOM 1491 C CA . GLY A 1 195 ? 9.481 3.912 -13.967 1.00 76.25 195 GLY A CA 1
ATOM 1492 C C . GLY A 1 195 ? 8.221 3.963 -13.116 1.00 76.25 195 GLY A C 1
ATOM 1493 O O . GLY A 1 195 ? 7.604 5.006 -12.951 1.00 76.25 195 GLY A O 1
ATOM 1494 N N . LEU A 1 196 ? 7.841 2.797 -12.588 1.00 84.06 196 LEU A N 1
ATOM 1495 C CA . LEU A 1 196 ? 6.647 2.641 -11.767 1.00 84.06 196 LEU A CA 1
ATOM 1496 C C . LEU A 1 196 ? 6.768 3.351 -10.428 1.00 84.06 196 LEU A C 1
ATOM 1498 O O . LEU A 1 196 ? 7.800 3.273 -9.751 1.00 84.06 196 LEU A O 1
ATOM 1502 N N . CYS A 1 197 ? 5.672 3.977 -10.026 1.00 84.38 197 CYS A N 1
ATOM 1503 C CA . CYS A 1 197 ? 5.576 4.669 -8.762 1.00 84.38 197 CYS A CA 1
ATOM 1504 C C . CYS A 1 197 ? 4.132 4.743 -8.246 1.00 84.38 197 CYS A C 1
ATOM 1506 O O . CYS A 1 197 ? 3.188 4.272 -8.886 1.00 84.38 197 CYS A O 1
ATOM 1508 N N . ASN A 1 198 ? 3.988 5.319 -7.054 1.00 86.56 198 ASN A N 1
ATOM 1509 C CA . A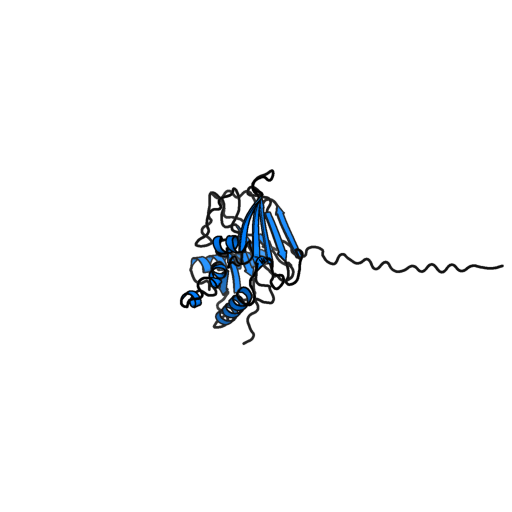SN A 1 198 ? 2.719 5.517 -6.361 1.00 86.56 198 ASN A CA 1
ATOM 1510 C C . ASN A 1 198 ? 1.900 4.218 -6.247 1.00 86.56 198 ASN A C 1
ATOM 1512 O O . ASN A 1 198 ? 0.808 4.134 -6.815 1.00 86.56 198 ASN A O 1
ATOM 1516 N N . PRO A 1 199 ? 2.431 3.172 -5.581 1.00 89.56 199 PRO A N 1
ATOM 1517 C CA . PRO A 1 199 ? 1.658 1.966 -5.345 1.00 89.56 199 PRO A CA 1
ATOM 1518 C C . PRO A 1 199 ? 0.386 2.276 -4.552 1.00 89.56 199 PRO A C 1
ATOM 1520 O O . PRO A 1 199 ? 0.374 3.075 -3.621 1.00 89.56 199 PRO A O 1
ATOM 1523 N N . GLN A 1 200 ? -0.695 1.608 -4.917 1.00 90.94 200 GLN A N 1
ATOM 1524 C CA . GLN A 1 200 ? -1.900 1.502 -4.123 1.00 90.94 200 GLN A CA 1
ATOM 1525 C C . GLN A 1 200 ? -1.938 0.120 -3.483 1.00 90.94 200 GLN A C 1
ATOM 1527 O O . GLN A 1 200 ? -1.775 -0.902 -4.156 1.00 90.94 200 GLN A O 1
ATOM 1532 N N . TYR A 1 201 ? -2.192 0.103 -2.183 1.00 93.56 201 TYR A N 1
ATOM 1533 C CA . TYR A 1 201 ? -2.407 -1.109 -1.416 1.00 93.56 201 TYR A CA 1
ATOM 1534 C C . TYR A 1 201 ? -3.901 -1.311 -1.201 1.00 93.56 201 TYR A C 1
ATOM 1536 O O . TYR A 1 201 ? -4.615 -0.366 -0.870 1.00 93.56 201 TYR A O 1
ATOM 1544 N N . VAL A 1 202 ? -4.356 -2.554 -1.338 1.00 94.12 202 VAL A N 1
ATOM 1545 C CA . VAL A 1 202 ? -5.686 -2.980 -0.888 1.00 94.12 202 VAL A CA 1
ATOM 1546 C C . VAL A 1 202 ? -5.500 -4.105 0.117 1.00 94.12 202 VAL A C 1
ATOM 1548 O O . VAL A 1 202 ? -4.994 -5.166 -0.242 1.00 94.12 202 VAL A O 1
ATOM 1551 N N . PHE A 1 203 ? -5.892 -3.881 1.367 1.00 94.62 203 PHE A N 1
ATOM 1552 C CA . PHE A 1 203 ? -5.894 -4.884 2.428 1.00 94.62 203 PHE A CA 1
ATOM 1553 C C . PHE A 1 203 ? -7.285 -5.502 2.517 1.00 94.62 203 PHE A C 1
ATOM 1555 O O . PHE A 1 203 ? -8.268 -4.800 2.756 1.00 94.62 203 PHE A O 1
ATOM 1562 N N . TYR A 1 204 ? -7.361 -6.815 2.327 1.00 93.12 204 TYR A N 1
ATOM 1563 C CA . TYR A 1 204 ? -8.622 -7.544 2.288 1.00 93.12 204 TYR A CA 1
ATOM 1564 C C . TYR A 1 204 ? -8.989 -8.031 3.686 1.00 93.12 204 TYR A C 1
ATOM 1566 O O . TYR A 1 204 ? -8.188 -8.711 4.338 1.00 93.12 204 TYR A O 1
ATOM 1574 N N . ARG A 1 205 ? -10.197 -7.698 4.139 1.00 89.25 205 ARG A N 1
ATOM 1575 C CA . ARG A 1 205 ? -10.834 -8.257 5.339 1.00 89.25 205 ARG A CA 1
ATOM 1576 C C . ARG A 1 205 ? -12.134 -8.948 4.926 1.00 89.25 205 ARG A C 1
ATOM 1578 O O . ARG A 1 205 ? -12.518 -8.909 3.757 1.00 89.25 205 ARG A O 1
ATOM 1585 N N . ASP A 1 206 ? -12.771 -9.642 5.862 1.00 84.88 206 ASP A N 1
ATOM 1586 C CA . ASP A 1 206 ? -13.948 -10.456 5.542 1.00 84.88 206 ASP A CA 1
ATOM 1587 C C . ASP A 1 206 ? -15.141 -9.596 5.083 1.00 84.88 206 ASP A C 1
ATOM 1589 O O . ASP A 1 206 ? -15.783 -9.931 4.088 1.00 84.88 206 ASP A O 1
ATOM 1593 N N . ASP A 1 207 ? -15.364 -8.449 5.736 1.00 83.94 207 ASP A N 1
ATOM 1594 C CA . ASP A 1 207 ? -16.537 -7.589 5.501 1.00 83.94 207 ASP A CA 1
ATOM 1595 C C . ASP A 1 207 ? -16.209 -6.248 4.821 1.00 83.94 207 ASP A C 1
ATOM 1597 O O . ASP A 1 207 ? -17.101 -5.476 4.459 1.00 83.94 207 ASP A O 1
ATOM 1601 N N . TYR A 1 208 ? -14.926 -5.934 4.650 1.00 87.38 208 TYR A N 1
ATOM 1602 C CA . TYR A 1 208 ? -14.479 -4.676 4.058 1.00 87.38 208 TYR A CA 1
ATOM 1603 C C . TYR A 1 208 ? -13.064 -4.767 3.507 1.00 87.38 208 TYR A C 1
ATOM 1605 O O . TYR A 1 208 ? -12.293 -5.659 3.853 1.00 87.38 208 TYR A O 1
ATOM 1613 N N . ASN A 1 209 ? -12.703 -3.779 2.699 1.00 91.38 209 ASN A N 1
ATOM 1614 C CA . ASN A 1 209 ? -11.337 -3.563 2.260 1.00 91.38 209 ASN A CA 1
ATOM 1615 C C . ASN A 1 209 ? -10.831 -2.213 2.757 1.00 91.38 209 ASN A C 1
ATOM 1617 O O . ASN A 1 209 ? -11.584 -1.241 2.839 1.00 91.38 209 ASN A O 1
ATOM 1621 N N . LEU A 1 210 ? -9.541 -2.161 3.070 1.00 91.19 210 LEU A N 1
ATOM 1622 C CA . LEU A 1 210 ? -8.833 -0.918 3.351 1.00 91.19 210 LEU A CA 1
ATOM 1623 C C . LEU A 1 210 ? -7.947 -0.589 2.163 1.00 91.19 210 LEU A C 1
ATOM 1625 O O . LEU A 1 210 ? -7.248 -1.461 1.653 1.00 91.19 210 LEU A O 1
ATOM 1629 N N . VAL A 1 211 ? -7.967 0.663 1.740 1.00 91.31 211 VAL A N 1
ATOM 1630 C CA . VAL A 1 211 ? -7.173 1.157 0.621 1.00 91.31 211 VAL A CA 1
ATOM 1631 C C . VAL A 1 211 ? -6.179 2.169 1.153 1.00 91.31 211 VAL A C 1
ATOM 1633 O O . VAL A 1 211 ? -6.555 3.045 1.926 1.00 91.31 211 VAL A O 1
ATOM 1636 N N . LEU A 1 212 ? -4.927 2.056 0.722 1.00 90.75 212 LEU A N 1
ATOM 1637 C CA . LEU A 1 212 ? -3.894 3.059 0.945 1.00 90.75 212 LEU A CA 1
ATOM 1638 C C . LEU A 1 212 ? -3.286 3.455 -0.401 1.00 90.75 212 LEU A C 1
ATOM 1640 O O . LEU A 1 212 ? -2.558 2.677 -1.017 1.00 90.75 212 LEU A O 1
ATOM 1644 N N . SER A 1 213 ? -3.564 4.679 -0.832 1.00 88.44 213 SER A N 1
ATOM 1645 C CA . SER A 1 213 ? -2.897 5.356 -1.941 1.00 88.44 213 SER A CA 1
ATOM 1646 C C . SER A 1 213 ? -1.650 6.055 -1.414 1.00 88.44 213 SER A C 1
ATOM 1648 O O . SER A 1 213 ? -1.743 7.071 -0.721 1.00 88.44 213 SER A O 1
ATOM 1650 N N . THR A 1 214 ? -0.457 5.537 -1.726 1.00 87.00 214 THR A N 1
ATOM 1651 C CA . THR A 1 214 ? 0.772 6.075 -1.120 1.00 87.00 214 THR A CA 1
ATOM 1652 C C . THR A 1 214 ? 1.074 7.506 -1.542 1.00 87.00 214 THR A C 1
ATOM 1654 O O . THR A 1 214 ? 1.785 8.197 -0.822 1.00 87.00 214 THR A O 1
ATOM 1657 N N . TRP A 1 215 ? 0.571 7.948 -2.701 1.00 83.50 215 TRP A N 1
ATOM 1658 C CA . TRP A 1 215 ? 0.721 9.329 -3.165 1.00 83.50 215 TRP A CA 1
ATOM 1659 C C . TRP A 1 215 ? -0.137 10.293 -2.348 1.00 83.50 215 TRP A C 1
ATOM 1661 O O . TRP A 1 215 ? 0.367 11.268 -1.803 1.00 83.50 215 TRP A O 1
ATOM 1671 N N . GLN A 1 216 ? -1.427 9.993 -2.214 1.00 81.62 216 GLN A N 1
ATOM 1672 C CA . GLN A 1 216 ? -2.368 10.852 -1.494 1.00 81.62 216 GLN A CA 1
ATOM 1673 C C . GLN A 1 216 ? -2.177 10.796 0.021 1.00 81.62 216 GLN A C 1
ATOM 1675 O O . GLN A 1 216 ? -2.566 11.719 0.726 1.00 81.62 216 GLN A O 1
ATOM 1680 N N . SER A 1 217 ? -1.573 9.719 0.517 1.00 82.00 217 SER A N 1
ATOM 1681 C CA . SER A 1 217 ? -1.164 9.584 1.912 1.00 82.00 217 SER A CA 1
ATOM 1682 C C . SER A 1 217 ? 0.233 10.129 2.193 1.00 82.00 217 SER A C 1
ATOM 1684 O O . SER A 1 217 ? 0.735 9.946 3.310 1.00 82.00 217 SER A O 1
ATOM 1686 N N . GLN A 1 218 ? 0.871 10.787 1.216 1.00 77.12 218 GLN A N 1
ATOM 1687 C CA . GLN A 1 218 ? 2.097 11.513 1.496 1.00 77.12 218 GLN A CA 1
ATOM 1688 C C . GLN A 1 218 ? 1.843 12.638 2.481 1.00 77.12 218 GLN A C 1
ATOM 1690 O O . GLN A 1 218 ? 0.833 13.340 2.449 1.00 77.12 218 GLN A O 1
ATOM 1695 N N . GLY A 1 219 ? 2.821 12.797 3.354 1.00 69.25 219 GLY A N 1
ATOM 1696 C CA . GLY A 1 219 ? 2.890 13.933 4.236 1.00 69.25 219 GLY A CA 1
ATOM 1697 C C . GLY A 1 219 ? 3.111 15.264 3.514 1.00 69.25 219 GLY A C 1
ATOM 1698 O O . GLY A 1 219 ? 3.472 15.323 2.338 1.00 69.25 219 GLY A O 1
ATOM 1699 N N . ASP A 1 220 ? 2.969 16.357 4.252 1.00 70.38 220 ASP A N 1
ATOM 1700 C CA . ASP A 1 220 ? 3.440 17.668 3.836 1.00 70.38 220 ASP A CA 1
ATOM 1701 C C . ASP A 1 220 ? 4.974 17.656 3.726 1.00 70.38 220 ASP A C 1
ATOM 1703 O O . ASP A 1 220 ? 5.701 17.613 4.721 1.00 70.38 220 ASP A O 1
ATOM 1707 N N . VAL A 1 221 ? 5.473 17.732 2.489 1.00 65.06 221 VAL A N 1
ATOM 1708 C CA . VAL A 1 221 ? 6.906 17.787 2.159 1.00 65.06 221 VAL A CA 1
ATOM 1709 C C . VAL A 1 221 ? 7.623 18.913 2.910 1.00 65.06 221 VAL A C 1
ATOM 1711 O O . VAL A 1 221 ? 8.777 18.755 3.311 1.00 65.06 221 VAL A O 1
ATOM 1714 N N . SER A 1 222 ? 6.959 20.053 3.118 1.00 59.38 222 SER A N 1
ATOM 1715 C CA . SER A 1 222 ? 7.541 21.177 3.848 1.00 59.38 222 SER A CA 1
ATOM 1716 C C . SER A 1 222 ? 7.631 20.885 5.344 1.00 59.38 222 SER A C 1
ATOM 1718 O O . SER A 1 222 ? 8.689 21.112 5.933 1.00 59.38 222 SER A O 1
ATOM 1720 N N . ALA A 1 223 ? 6.591 20.292 5.939 1.00 64.19 223 ALA A N 1
ATOM 1721 C CA . ALA A 1 223 ? 6.618 19.835 7.328 1.00 64.19 223 ALA A CA 1
ATOM 1722 C C . ALA A 1 223 ? 7.719 18.783 7.535 1.00 64.19 223 ALA A C 1
ATOM 1724 O O . ALA A 1 223 ? 8.549 18.927 8.432 1.00 64.19 223 ALA A O 1
ATOM 1725 N N . CYS A 1 224 ? 7.823 17.825 6.613 1.00 63.19 224 CYS A N 1
ATOM 1726 C CA . CYS A 1 224 ? 8.860 16.798 6.565 1.00 63.19 224 CYS A CA 1
ATOM 1727 C C . CYS A 1 224 ? 10.274 17.403 6.499 1.00 63.19 224 CYS A C 1
ATOM 1729 O O . CYS A 1 224 ? 11.176 17.026 7.242 1.00 63.19 224 CYS A O 1
ATOM 1731 N N . SER A 1 225 ? 10.480 18.410 5.644 1.00 56.50 225 SER A N 1
ATOM 1732 C CA . SER A 1 225 ? 11.785 19.061 5.502 1.00 56.50 225 SER A CA 1
ATOM 1733 C C . SER A 1 225 ? 12.175 19.908 6.717 1.00 56.50 225 SER A C 1
ATOM 1735 O O . SER A 1 225 ? 13.363 19.983 7.027 1.00 56.50 225 SER A O 1
ATOM 1737 N N . TYR A 1 226 ? 11.224 20.582 7.373 1.00 59.06 226 TYR A N 1
ATOM 1738 C CA . TYR A 1 226 ? 11.502 21.412 8.554 1.00 59.06 226 TYR A CA 1
ATOM 1739 C C . TYR A 1 226 ? 11.698 20.591 9.827 1.00 59.06 226 TYR A C 1
ATOM 1741 O O . TYR A 1 226 ? 12.448 21.013 10.707 1.00 59.06 226 TYR A O 1
ATOM 1749 N N . SER A 1 227 ? 11.045 19.436 9.907 1.00 53.38 227 SER A N 1
ATOM 1750 C CA . SER A 1 227 ? 11.188 18.481 11.004 1.00 53.38 227 SER A CA 1
ATOM 1751 C C . SER A 1 227 ? 12.396 17.556 10.841 1.00 53.38 227 SER A C 1
ATOM 1753 O O . SER A 1 227 ? 12.776 16.894 11.791 1.00 53.38 227 SER A O 1
ATOM 1755 N N . GLY A 1 228 ? 13.043 17.539 9.670 1.00 54.84 228 GLY A N 1
ATOM 1756 C CA . GLY A 1 228 ? 14.174 16.647 9.407 1.00 54.84 228 GLY A CA 1
ATOM 1757 C C . GLY A 1 228 ? 13.769 15.206 9.081 1.00 54.84 228 GLY A C 1
ATOM 1758 O O . GLY A 1 228 ? 14.627 14.333 9.126 1.00 54.84 228 GLY A O 1
ATOM 1759 N N . GLY A 1 229 ? 12.506 14.984 8.708 1.00 59.31 229 GLY A N 1
ATOM 1760 C CA . GLY A 1 229 ? 11.890 13.667 8.527 1.00 59.31 229 GLY A CA 1
ATOM 1761 C C . GLY A 1 229 ? 10.860 13.348 9.609 1.00 59.31 229 GLY A C 1
ATOM 1762 O O . GLY A 1 229 ? 9.945 12.575 9.346 1.00 59.31 229 GLY A O 1
ATOM 1763 N N . ASP A 1 230 ? 10.950 14.019 10.761 1.00 57.19 230 ASP A N 1
ATOM 1764 C CA . ASP A 1 230 ? 10.232 13.620 11.970 1.00 57.19 230 ASP A CA 1
ATOM 1765 C C . ASP A 1 230 ? 8.709 13.838 11.893 1.00 57.19 230 ASP A C 1
ATOM 1767 O O . ASP A 1 230 ? 7.944 12.975 12.285 1.00 57.19 230 ASP A O 1
ATOM 1771 N N . ASP A 1 231 ? 8.213 14.941 11.337 1.00 66.31 231 ASP A N 1
ATOM 1772 C CA . ASP A 1 231 ? 6.777 15.261 11.292 1.00 66.31 231 ASP A CA 1
ATOM 1773 C C . ASP A 1 231 ? 6.357 15.611 9.867 1.00 66.31 231 ASP A C 1
ATOM 1775 O O . ASP A 1 231 ? 6.213 16.779 9.491 1.00 66.31 231 ASP A O 1
ATOM 1779 N N . CYS A 1 232 ? 6.199 14.581 9.035 1.00 66.88 232 CYS A N 1
ATOM 1780 C CA . CYS A 1 232 ? 5.695 14.778 7.680 1.00 66.88 232 CYS A CA 1
ATOM 1781 C C . CYS A 1 232 ? 4.161 14.851 7.642 1.00 66.88 232 CYS A C 1
ATOM 1783 O O . CYS A 1 232 ? 3.637 15.228 6.611 1.00 66.88 232 CYS A O 1
ATOM 1785 N N . LYS A 1 233 ? 3.408 14.571 8.720 1.00 72.62 233 LYS A N 1
ATOM 1786 C CA . LYS A 1 233 ? 1.920 14.615 8.730 1.00 72.62 233 LYS A CA 1
ATOM 1787 C C . LYS A 1 233 ? 1.233 13.683 7.707 1.00 72.62 233 LYS A C 1
ATOM 1789 O O . LYS A 1 233 ? 0.119 13.951 7.257 1.00 72.62 233 LYS A O 1
ATOM 1794 N N . GLY A 1 234 ? 1.917 12.605 7.318 1.00 77.31 234 GLY A N 1
ATOM 1795 C CA . GLY A 1 234 ? 1.497 11.610 6.323 1.00 77.31 234 GLY A CA 1
ATOM 1796 C C . GLY A 1 234 ? 1.454 10.195 6.893 1.00 77.31 234 GLY A C 1
ATOM 17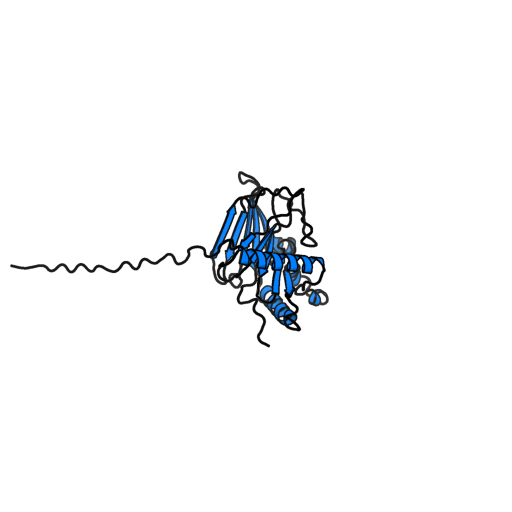97 O O . GLY A 1 234 ? 2.107 9.937 7.898 1.00 77.31 234 GLY A O 1
ATOM 1798 N N . LEU A 1 235 ? 0.766 9.255 6.237 1.00 84.00 235 LEU A N 1
ATOM 1799 C CA . LEU A 1 235 ? 0.985 7.824 6.523 1.00 84.00 235 LEU A CA 1
ATOM 1800 C C . LEU A 1 235 ? 2.192 7.276 5.767 1.00 84.00 235 LEU A C 1
ATOM 1802 O O . LEU A 1 235 ? 2.791 6.294 6.197 1.00 84.00 235 LEU A O 1
ATOM 1806 N N . CYS A 1 236 ? 2.527 7.904 4.642 1.00 85.81 236 CYS A N 1
ATOM 1807 C CA . CYS A 1 236 ? 3.593 7.491 3.753 1.00 85.81 236 CYS A CA 1
ATOM 1808 C C . CYS A 1 236 ? 4.623 8.601 3.558 1.00 85.81 236 CYS A C 1
ATOM 1810 O O . CYS A 1 236 ? 4.293 9.786 3.468 1.00 85.81 236 CYS A O 1
ATOM 1812 N N . MET A 1 237 ? 5.870 8.188 3.372 1.00 84.88 237 MET A N 1
ATOM 1813 C CA . MET A 1 237 ? 6.952 9.027 2.879 1.00 84.88 237 MET A CA 1
ATOM 1814 C C . MET A 1 237 ? 7.600 8.324 1.693 1.00 84.88 237 MET A C 1
ATOM 1816 O O . MET A 1 237 ? 8.097 7.208 1.825 1.00 84.88 237 MET A O 1
ATOM 1820 N N . SER A 1 238 ? 7.625 8.968 0.526 1.00 84.19 238 SER A N 1
ATOM 1821 C CA . SER A 1 238 ? 8.238 8.391 -0.673 1.00 84.19 238 SER A CA 1
ATOM 1822 C C . SER A 1 238 ? 9.097 9.399 -1.425 1.00 84.19 238 SER A C 1
ATOM 1824 O O . SER A 1 238 ? 8.943 10.608 -1.273 1.00 84.19 238 SER A O 1
ATOM 1826 N N . GLY A 1 239 ? 10.042 8.907 -2.223 1.00 82.62 239 GLY A N 1
ATOM 1827 C CA . GLY A 1 239 ? 10.917 9.763 -3.009 1.00 82.62 239 GLY A CA 1
ATOM 1828 C C . GLY A 1 239 ? 12.092 9.029 -3.638 1.00 82.62 239 GLY A C 1
ATOM 1829 O O . GLY A 1 239 ? 12.205 7.802 -3.606 1.00 82.62 239 GLY A O 1
ATOM 1830 N N . VAL A 1 240 ? 12.995 9.811 -4.225 1.00 84.44 240 VAL A N 1
ATOM 1831 C CA . VAL A 1 240 ? 14.213 9.288 -4.848 1.00 84.44 240 VAL A CA 1
ATOM 1832 C C . VAL A 1 240 ? 15.205 8.889 -3.763 1.00 84.44 240 VAL A C 1
ATOM 1834 O O . VAL A 1 240 ? 15.778 9.741 -3.089 1.00 84.44 240 VAL A O 1
ATOM 1837 N N . LYS A 1 241 ? 15.439 7.585 -3.611 1.00 85.06 241 LYS A N 1
ATOM 1838 C CA . LYS A 1 241 ? 16.406 7.041 -2.649 1.00 85.06 241 LYS A CA 1
ATOM 1839 C C . LYS A 1 241 ? 17.829 7.050 -3.226 1.00 85.06 241 LYS A C 1
ATOM 1841 O O . LYS A 1 241 ? 18.792 7.247 -2.491 1.00 85.06 241 LYS A O 1
ATOM 1846 N N . ASN A 1 242 ? 17.989 6.850 -4.541 1.00 85.56 242 ASN A N 1
ATOM 1847 C CA . ASN A 1 242 ? 19.294 6.933 -5.210 1.00 85.56 242 ASN A CA 1
ATOM 1848 C C . ASN A 1 242 ? 19.166 7.238 -6.711 1.00 85.56 242 ASN A C 1
ATOM 1850 O O . ASN A 1 242 ? 18.814 6.368 -7.503 1.00 85.56 242 ASN A O 1
ATOM 1854 N N . GLN A 1 243 ? 19.543 8.447 -7.123 1.00 82.06 243 GLN A N 1
ATOM 1855 C CA . GLN A 1 243 ? 19.454 8.890 -8.520 1.00 82.06 243 GLN A CA 1
ATOM 1856 C C . GLN A 1 243 ? 20.593 8.402 -9.440 1.00 82.06 243 GLN A C 1
ATOM 1858 O O . GLN A 1 243 ? 20.531 8.610 -10.649 1.00 82.06 243 GLN A O 1
ATOM 1863 N N . PHE A 1 244 ? 21.644 7.780 -8.894 1.00 84.56 244 PHE A N 1
ATOM 1864 C CA . PHE A 1 244 ? 22.874 7.434 -9.626 1.00 84.56 244 PHE A CA 1
ATOM 1865 C C . PHE A 1 244 ? 23.168 5.929 -9.670 1.00 84.56 244 PHE A C 1
ATOM 1867 O O . PHE A 1 244 ? 24.274 5.521 -10.037 1.00 84.56 244 PHE A O 1
ATOM 1874 N N . LYS A 1 245 ? 22.218 5.082 -9.268 1.00 84.06 245 LYS A N 1
ATOM 1875 C CA . LYS A 1 245 ? 22.417 3.632 -9.291 1.00 84.06 245 LYS A CA 1
ATOM 1876 C C . LYS A 1 245 ? 22.476 3.131 -10.740 1.00 84.06 245 LYS A C 1
ATOM 1878 O O . LYS A 1 245 ? 21.749 3.589 -11.619 1.00 84.06 245 LYS A O 1
ATOM 1883 N N . SER A 1 246 ? 23.367 2.175 -11.000 1.00 83.12 246 SER A N 1
ATOM 1884 C CA . SER A 1 246 ? 23.444 1.515 -12.307 1.00 83.12 246 SER A CA 1
ATOM 1885 C C . SER A 1 246 ? 22.130 0.794 -12.602 1.00 83.12 246 SER A C 1
ATOM 1887 O O . SER A 1 246 ? 21.696 -0.003 -11.776 1.00 83.12 246 SER A O 1
ATOM 1889 N N . GLY A 1 247 ? 21.529 1.041 -13.769 1.00 78.50 247 GLY A N 1
ATOM 1890 C CA . GLY A 1 247 ? 20.220 0.490 -14.148 1.00 78.50 247 GLY A CA 1
ATOM 1891 C C . GLY A 1 247 ? 19.031 1.424 -13.900 1.00 78.50 247 GLY A C 1
ATOM 1892 O O . GLY A 1 247 ? 17.901 0.993 -14.071 1.00 78.50 247 GLY A O 1
ATOM 1893 N N . GLY A 1 248 ? 19.270 2.681 -13.512 1.00 81.12 248 GLY A N 1
ATOM 1894 C CA . GLY A 1 248 ? 18.231 3.704 -13.362 1.00 81.12 248 GLY A CA 1
ATOM 1895 C C . GLY A 1 248 ? 18.086 4.208 -11.929 1.00 81.12 248 GLY A C 1
ATOM 1896 O O . GLY A 1 248 ? 18.728 3.709 -11.001 1.00 81.12 248 GLY A O 1
ATOM 1897 N N . GLN A 1 249 ? 17.252 5.233 -11.759 1.00 84.19 249 GLN A N 1
ATOM 1898 C CA . GLN A 1 249 ? 16.998 5.831 -10.451 1.00 84.19 249 GLN A CA 1
ATOM 1899 C C . GLN A 1 249 ? 16.243 4.852 -9.552 1.00 84.19 249 GLN A C 1
ATOM 1901 O O . GLN A 1 249 ? 15.374 4.121 -10.018 1.00 84.19 249 GLN A O 1
ATOM 1906 N N . VAL A 1 250 ? 16.584 4.852 -8.266 1.00 87.19 250 VAL A N 1
ATOM 1907 C CA . VAL A 1 250 ? 15.858 4.126 -7.227 1.00 87.19 250 VAL A CA 1
ATOM 1908 C C . VAL A 1 250 ? 14.852 5.067 -6.596 1.00 87.19 250 VAL A C 1
ATOM 1910 O O . VAL A 1 250 ? 15.239 6.068 -5.983 1.00 87.19 250 VAL A O 1
ATOM 1913 N N . TRP A 1 251 ? 13.584 4.711 -6.712 1.00 87.00 251 TRP A N 1
ATOM 1914 C CA . TRP A 1 251 ? 12.471 5.374 -6.055 1.00 87.00 251 TRP A CA 1
ATOM 1915 C C . TRP A 1 251 ? 11.865 4.427 -5.029 1.00 87.00 251 TRP A C 1
ATOM 1917 O O . TRP A 1 251 ? 11.861 3.217 -5.227 1.00 87.00 251 TRP A O 1
ATOM 1927 N N . GLY A 1 252 ? 11.389 4.947 -3.910 1.00 89.25 252 GLY A N 1
ATOM 1928 C CA . GLY A 1 252 ? 10.778 4.105 -2.894 1.00 89.25 252 GLY A CA 1
ATOM 1929 C C . GLY A 1 252 ? 10.273 4.898 -1.712 1.00 89.25 252 GLY A C 1
ATOM 1930 O O . GLY A 1 252 ? 10.472 6.112 -1.627 1.00 89.25 252 GLY A O 1
ATOM 1931 N N . GLY A 1 253 ? 9.646 4.201 -0.782 1.00 89.12 253 GLY A N 1
ATOM 1932 C CA . GLY A 1 253 ? 9.006 4.827 0.353 1.00 89.12 253 GLY A CA 1
ATOM 1933 C C . GLY A 1 253 ? 8.646 3.851 1.449 1.00 89.12 253 GLY A C 1
ATOM 1934 O O . GLY A 1 253 ? 8.719 2.637 1.277 1.00 89.12 253 GLY A O 1
ATOM 1935 N N . ASP A 1 254 ? 8.278 4.438 2.572 1.00 90.38 254 ASP A N 1
ATOM 1936 C CA . ASP A 1 254 ? 7.953 3.786 3.824 1.00 90.38 254 ASP A CA 1
ATOM 1937 C C . ASP A 1 254 ? 6.555 4.269 4.229 1.00 90.38 254 ASP A C 1
ATOM 1939 O O . ASP A 1 254 ? 6.255 5.460 4.119 1.00 90.38 254 ASP A O 1
ATOM 1943 N N . CYS A 1 255 ? 5.686 3.355 4.655 1.00 90.12 255 CYS A N 1
ATOM 1944 C CA . CYS A 1 255 ? 4.320 3.665 5.065 1.00 90.12 255 CYS A CA 1
ATOM 1945 C C . CYS A 1 255 ? 3.947 2.951 6.364 1.00 90.12 255 CYS A C 1
ATOM 1947 O O . CYS A 1 255 ? 4.262 1.771 6.543 1.00 90.12 255 CYS A O 1
ATOM 1949 N N . ALA A 1 256 ? 3.199 3.640 7.223 1.00 89.38 256 ALA A N 1
ATOM 1950 C CA . ALA A 1 256 ? 2.415 3.009 8.277 1.00 89.38 256 ALA A CA 1
ATOM 1951 C C . ALA A 1 256 ? 1.142 2.401 7.674 1.00 89.38 256 ALA A C 1
ATOM 1953 O O . ALA A 1 256 ? 0.471 3.024 6.849 1.00 89.38 256 ALA A O 1
ATOM 1954 N N . ILE A 1 257 ? 0.820 1.172 8.072 1.00 90.06 257 ILE A N 1
ATOM 1955 C CA . ILE A 1 257 ? -0.341 0.420 7.587 1.00 90.06 257 ILE A CA 1
ATOM 1956 C C . ILE A 1 257 ? -1.083 -0.208 8.770 1.00 90.06 257 ILE A C 1
ATOM 1958 O O . ILE A 1 257 ? -0.464 -0.503 9.794 1.00 90.06 257 ILE A O 1
ATOM 1962 N N . PRO A 1 258 ? -2.402 -0.426 8.663 1.00 84.50 258 PRO A N 1
ATOM 1963 C CA . PRO A 1 258 ? -3.149 -1.095 9.719 1.00 84.50 258 PRO A CA 1
ATOM 1964 C C . PRO A 1 258 ? -2.687 -2.548 9.848 1.00 84.50 258 PRO A C 1
ATOM 1966 O O . PRO A 1 258 ? -2.583 -3.263 8.845 1.00 84.50 258 PRO A O 1
ATOM 1969 N N . CYS A 1 259 ? -2.472 -3.012 11.076 1.00 88.94 259 CYS A N 1
ATOM 1970 C CA . CYS A 1 259 ? -2.317 -4.441 11.309 1.00 88.94 259 CYS A CA 1
ATOM 1971 C C . CYS A 1 259 ? -3.646 -5.187 11.073 1.00 88.94 259 CYS A C 1
ATOM 1973 O O . CYS A 1 259 ? -4.738 -4.611 11.103 1.00 88.94 259 CYS A O 1
ATOM 1975 N N . GLU A 1 260 ? -3.573 -6.494 10.825 1.00 88.81 260 GLU A N 1
ATOM 1976 C CA . GLU A 1 260 ? -4.743 -7.361 10.641 1.00 88.81 260 GLU A CA 1
ATOM 1977 C C . GLU A 1 260 ? -5.659 -7.360 11.874 1.00 88.81 260 GLU A C 1
ATOM 1979 O O . GLU A 1 260 ? -6.877 -7.290 11.727 1.00 88.81 260 GLU A O 1
ATOM 1984 N N . ASP A 1 261 ? -5.078 -7.347 13.077 1.00 82.06 261 ASP A N 1
ATOM 1985 C CA . ASP A 1 261 ? -5.796 -7.340 14.357 1.00 82.06 261 ASP A CA 1
ATOM 1986 C C . ASP A 1 261 ? -6.415 -5.972 14.716 1.00 82.06 261 ASP A C 1
ATOM 1988 O O . ASP A 1 261 ? -7.483 -5.905 15.325 1.00 82.06 261 ASP A O 1
ATOM 1992 N N . GLU A 1 262 ? -5.787 -4.868 14.314 1.00 70.94 262 GLU A N 1
ATOM 1993 C CA . GLU A 1 262 ? -6.296 -3.499 14.483 1.00 70.94 262 GLU A CA 1
ATOM 1994 C C . GLU A 1 262 ? -7.476 -3.193 13.565 1.00 70.94 262 GLU A C 1
ATOM 1996 O O . GLU A 1 262 ? -8.377 -2.442 13.939 1.00 70.94 262 GLU A O 1
ATOM 2001 N N . ALA A 1 263 ? -7.517 -3.823 12.398 1.00 59.44 263 ALA A N 1
ATOM 2002 C CA . ALA A 1 263 ? -8.612 -3.742 11.444 1.00 59.44 263 ALA A CA 1
ATOM 2003 C C . ALA A 1 263 ? -9.658 -4.842 11.699 1.00 59.44 263 ALA A C 1
ATOM 2005 O O . ALA A 1 263 ? -10.109 -5.515 10.777 1.00 59.44 263 ALA A O 1
ATOM 2006 N N . THR A 1 264 ? -10.033 -5.031 12.959 1.00 60.34 264 THR A N 1
ATOM 2007 C CA . THR A 1 264 ? -11.225 -5.788 13.349 1.00 60.34 264 THR A CA 1
ATOM 2008 C C . THR A 1 264 ? -12.293 -4.813 13.824 1.00 60.34 264 THR A C 1
ATOM 2010 O O . THR A 1 264 ? -11.990 -3.843 14.538 1.00 60.34 264 THR A O 1
ATOM 2013 N N . LEU A 1 265 ? -13.534 -5.042 13.385 1.00 54.72 265 LEU A N 1
ATOM 2014 C CA . LEU A 1 265 ? -14.685 -4.253 13.813 1.00 54.72 265 LEU A CA 1
ATOM 2015 C C . LEU A 1 265 ? -14.796 -4.338 15.344 1.00 54.72 265 LEU A C 1
ATOM 2017 O O . LEU A 1 265 ? -14.605 -5.424 15.893 1.00 54.72 265 LEU A O 1
ATOM 2021 N N . PRO A 1 266 ? -15.048 -3.222 16.050 1.00 51.78 266 PRO A N 1
ATOM 2022 C CA . PRO A 1 266 ? -15.351 -3.295 17.472 1.00 51.78 266 PRO A CA 1
ATOM 2023 C C . PRO A 1 266 ? -16.592 -4.172 17.679 1.00 51.78 266 PRO A C 1
ATOM 2025 O O . PRO A 1 266 ? -17.567 -4.031 16.940 1.00 51.78 266 PRO A O 1
ATOM 2028 N N . ASP A 1 267 ? -16.538 -5.069 18.667 1.00 49.59 267 ASP A N 1
ATOM 2029 C CA . ASP A 1 267 ? -17.719 -5.813 19.112 1.00 49.59 267 ASP A CA 1
ATOM 2030 C C . ASP A 1 267 ? -18.805 -4.802 19.537 1.00 49.59 267 ASP A C 1
ATOM 2032 O O . ASP A 1 267 ? -18.503 -3.852 20.269 1.00 49.59 267 ASP A O 1
ATOM 2036 N N . GLU A 1 268 ? -20.037 -4.981 19.041 1.00 44.41 268 GLU A N 1
ATOM 2037 C CA . GLU A 1 268 ? -21.209 -4.137 19.353 1.00 44.41 268 GLU A CA 1
ATOM 2038 C C . GLU A 1 268 ? -21.526 -4.039 20.857 1.00 44.41 268 GLU A C 1
ATOM 2040 O O . GLU A 1 268 ? -21.487 -5.077 21.565 1.00 44.41 268 GLU A O 1
#

Foldseek 3Di:
DDDDDDDDPPDPPPPPDPPADQWKDWDDDPVVVVVVVVQVVLVLVCQVVVVWAQQCPVVCVPDPVALCQQSQQKTKFFDPPPCPPLVVQLSVLVCCVSPPDQCFQVLQQLQFKKKKWKAFQAFQIKIFIHARPGPDTSHIDRVGGLDPDPQVPDARDKIWMAGRPQQGTKIKGFQEEQVDGNPSHPPDDYDPFGHTDQIWMWRDDDGMIMIGRQVSQFFCPVQCVVSVNTPRSGQKDWDFPAQDDPRGTMIMIMGGDHTPVSSDGPDD

Radius of gyration: 21.74 Å; Cα contacts (8 Å, |Δi|>4): 555; chains: 1; bounding box: 68×77×60 Å

Solvent-accessible surface area (backbone atoms only — not comparable to full-atom values): 14683 Å² total; per-residue (Å²): 138,86,82,85,84,82,80,80,84,79,71,77,80,77,72,76,68,78,89,74,67,67,34,54,45,72,67,77,55,63,73,62,48,53,55,50,49,55,52,47,53,51,45,45,48,29,54,72,71,66,69,42,46,50,51,57,67,79,49,60,82,59,94,53,62,67,72,46,43,14,34,68,18,31,35,40,33,79,40,91,78,70,49,91,70,50,56,63,55,46,34,53,51,49,50,46,65,74,62,58,71,88,60,62,30,48,44,74,38,37,92,36,17,29,38,34,43,34,26,30,41,29,21,57,25,37,38,34,33,22,24,57,71,43,91,55,72,38,18,74,44,74,62,40,60,50,55,82,68,52,74,92,82,45,80,65,69,76,48,44,37,34,62,28,57,54,50,46,37,33,32,42,28,50,35,18,21,48,88,45,58,54,93,69,46,92,86,66,62,57,40,100,48,67,28,61,36,53,45,32,38,41,38,58,53,97,55,34,35,41,36,40,31,44,62,50,7,31,28,47,66,66,45,15,61,75,52,74,52,33,42,23,44,30,35,18,49,70,48,80,77,35,80,79,45,90,77,37,36,27,36,34,33,36,20,43,44,76,28,42,79,72,70,51,75,75,83,131

Mean predicted aligned error: 10.79 Å

Organism: NCBI:txid1237068

Secondary structure (DSSP, 8-state):
------------------S-----EE---HHHHHHHHHHHHHHHHHHHTT-SB-TTTTGGGTT-TTTSTBTTTEEEEESTT--TTHHHHHHHHHHHHHHSS--TTTTT-TTSEEEEEEEETTEEEEEEEE-TT-SS-SEEEEEE------TTT-PPPPEEEEEETTTEEEEEEEEE-SS-B-TTSTT----SSSS-EEEEEEEE-SSEEEEEETTTTB--HHHHHHHTTS---BSEEEEEEETT-TTS-EEEEEEEE--TTTTSPPP-

pLDDT: mean 75.01, std 16.63, range [33.41, 95.12]